Protein AF-A0A843J623-F1 (afdb_monomer_lite)

Structure (mmCIF, N/CA/C/O backbone):
data_AF-A0A843J623-F1
#
_entry.id   AF-A0A843J623-F1
#
loop_
_atom_site.group_PDB
_atom_site.id
_atom_site.type_symbol
_atom_site.label_atom_id
_atom_site.label_alt_id
_atom_site.label_comp_id
_atom_site.label_asym_id
_atom_site.label_entity_id
_atom_site.label_seq_id
_atom_site.pdbx_PDB_ins_code
_atom_site.Cartn_x
_atom_site.Cartn_y
_atom_site.Cartn_z
_atom_site.occupancy
_atom_site.B_iso_or_equiv
_atom_site.auth_seq_id
_atom_site.auth_comp_id
_atom_site.auth_asym_id
_atom_site.auth_atom_id
_atom_site.pdbx_PDB_model_num
ATOM 1 N N . SER A 1 1 ? 85.969 51.862 -83.512 1.00 44.81 1 SER A N 1
ATOM 2 C CA . SER A 1 1 ? 85.085 51.877 -82.338 1.00 44.81 1 SER A CA 1
ATOM 3 C C . SER A 1 1 ? 83.896 51.000 -82.587 1.00 44.81 1 SER A C 1
ATOM 5 O O . SER A 1 1 ? 83.321 51.049 -83.664 1.00 44.81 1 SER A O 1
ATOM 7 N N . VAL A 1 2 ? 83.621 50.193 -81.576 1.00 53.34 2 VAL A N 1
ATOM 8 C CA . VAL A 1 2 ? 82.509 49.264 -81.407 1.00 53.34 2 VAL A CA 1
ATOM 9 C C . VAL A 1 2 ? 81.174 50.014 -81.468 1.00 53.34 2 VAL A C 1
ATOM 11 O O . VAL A 1 2 ? 81.066 51.099 -80.900 1.00 53.34 2 VAL A O 1
ATOM 14 N N . CYS A 1 3 ? 80.159 49.423 -82.089 1.00 44.47 3 CYS A N 1
ATOM 15 C CA . CYS A 1 3 ? 78.789 49.561 -81.608 1.00 44.47 3 CYS A CA 1
ATOM 16 C C . CYS A 1 3 ? 78.271 48.131 -81.483 1.00 44.47 3 CYS A C 1
ATOM 18 O O . CYS A 1 3 ? 78.271 47.392 -82.465 1.00 44.47 3 CYS A O 1
ATOM 20 N N . GLY A 1 4 ? 78.067 47.714 -80.236 1.00 49.97 4 GLY A N 1
ATOM 21 C CA . GLY A 1 4 ? 77.727 46.350 -79.875 1.00 49.97 4 GLY A CA 1
ATOM 22 C C . GLY A 1 4 ? 76.237 46.135 -80.044 1.00 49.97 4 GLY A C 1
ATOM 23 O O . GLY A 1 4 ? 75.441 46.966 -79.606 1.00 49.97 4 GLY A O 1
ATOM 24 N N . ASP A 1 5 ? 75.885 45.016 -80.658 1.00 54.47 5 ASP A N 1
ATOM 25 C CA . ASP A 1 5 ? 74.517 44.534 -80.640 1.00 54.47 5 ASP A CA 1
ATOM 26 C C . ASP A 1 5 ? 74.160 44.180 -79.194 1.00 54.47 5 ASP A C 1
ATOM 28 O O . ASP A 1 5 ? 74.866 43.429 -78.514 1.00 54.47 5 ASP A O 1
ATOM 32 N N . THR A 1 6 ? 73.092 44.800 -78.700 1.00 56.34 6 THR A N 1
ATOM 33 C CA . THR A 1 6 ? 72.524 44.478 -77.393 1.00 56.34 6 THR A CA 1
ATOM 34 C C . THR A 1 6 ? 71.667 43.237 -77.604 1.00 56.34 6 THR A C 1
ATOM 36 O O . THR A 1 6 ? 70.744 43.259 -78.413 1.00 56.34 6 THR A O 1
ATOM 39 N N . VAL A 1 7 ? 72.035 42.132 -76.957 1.00 56.97 7 VAL A N 1
ATOM 40 C CA . VAL A 1 7 ? 71.235 40.906 -76.954 1.00 56.97 7 VAL A CA 1
ATOM 41 C C . VAL A 1 7 ? 70.265 41.015 -75.789 1.00 56.97 7 VAL A C 1
ATOM 43 O O . VAL A 1 7 ? 70.684 40.937 -74.634 1.00 56.97 7 VAL A O 1
ATOM 46 N N . ASP A 1 8 ? 68.986 41.196 -76.098 1.00 60.50 8 ASP A N 1
ATOM 47 C CA . ASP A 1 8 ? 67.920 41.023 -75.121 1.00 60.50 8 ASP A CA 1
ATOM 48 C C . ASP A 1 8 ? 67.721 39.521 -74.887 1.00 60.50 8 ASP A C 1
ATOM 50 O O . ASP A 1 8 ? 67.457 38.750 -75.812 1.00 60.50 8 ASP A O 1
ATOM 54 N N . VAL A 1 9 ? 67.912 39.092 -73.640 1.00 53.81 9 VAL A N 1
ATOM 55 C CA . VAL A 1 9 ? 67.590 37.738 -73.187 1.00 53.81 9 VAL A CA 1
ATOM 56 C C . VAL A 1 9 ? 66.270 37.833 -72.440 1.00 53.81 9 VAL A C 1
ATOM 58 O O . VAL A 1 9 ? 66.237 38.232 -71.277 1.00 53.81 9 VAL A O 1
ATOM 61 N N . GLU A 1 10 ? 65.177 37.485 -73.110 1.00 61.09 10 GLU A N 1
ATOM 62 C CA . GLU A 1 10 ? 63.893 37.291 -72.443 1.00 61.09 10 GLU A CA 1
ATOM 63 C C . GLU A 1 10 ? 63.890 35.906 -71.789 1.00 61.09 10 GLU A C 1
ATOM 65 O O . GLU A 1 10 ? 64.046 34.879 -72.453 1.00 61.09 10 GLU A O 1
ATOM 70 N N . ALA A 1 11 ? 63.755 35.871 -70.464 1.00 51.31 11 ALA A N 1
ATOM 71 C CA . ALA A 1 11 ? 63.485 34.630 -69.756 1.00 51.31 11 ALA A CA 1
ATOM 72 C C . ALA A 1 11 ? 62.032 34.220 -70.034 1.00 51.31 11 ALA A C 1
ATOM 74 O O . ALA A 1 11 ? 61.102 34.941 -69.676 1.00 51.31 11 ALA A O 1
ATOM 75 N N . VAL A 1 12 ? 61.847 33.068 -70.676 1.00 56.56 12 VAL A N 1
ATOM 76 C CA . VAL A 1 12 ? 60.535 32.438 -70.845 1.00 56.56 12 VAL A CA 1
ATOM 77 C C . VAL A 1 12 ? 60.277 31.589 -69.605 1.00 56.56 12 VAL A C 1
ATOM 79 O O . VAL A 1 12 ? 60.987 30.614 -69.367 1.00 56.56 12 VAL A O 1
ATOM 82 N N . TYR A 1 13 ? 59.290 31.982 -68.805 1.00 57.97 13 TYR A N 1
ATOM 83 C CA . TYR A 1 13 ? 58.812 31.189 -67.676 1.00 57.97 13 TYR A CA 1
ATOM 84 C C . TYR A 1 13 ? 57.608 30.375 -68.147 1.00 57.97 13 TYR A C 1
ATOM 86 O O . TYR A 1 13 ? 56.621 30.942 -68.614 1.00 57.97 13 TYR A O 1
ATOM 94 N N . GLU A 1 14 ? 57.701 29.050 -68.065 1.00 60.84 14 GLU A N 1
ATOM 95 C CA . GLU A 1 14 ? 56.529 28.186 -68.202 1.00 60.84 14 GLU A CA 1
ATOM 96 C C . GLU A 1 14 ? 55.775 28.188 -66.863 1.00 60.84 14 GLU A C 1
ATOM 98 O O . GLU A 1 14 ? 56.428 28.050 -65.822 1.00 60.84 14 GLU A O 1
ATOM 103 N N . PRO A 1 15 ? 54.439 28.360 -66.853 1.00 61.47 15 PRO A N 1
ATOM 104 C CA . PRO A 1 15 ? 53.670 28.261 -65.621 1.00 61.47 15 PRO A CA 1
ATOM 105 C C . PRO A 1 15 ? 53.870 26.870 -65.015 1.00 61.47 15 PRO A C 1
ATOM 107 O O . PRO A 1 15 ? 53.702 25.844 -65.684 1.00 61.47 15 PRO A O 1
ATOM 110 N N . ALA A 1 16 ? 54.285 26.837 -63.749 1.00 75.94 16 ALA A N 1
ATOM 111 C CA . ALA A 1 16 ? 54.291 25.601 -62.985 1.00 75.94 16 ALA A CA 1
ATOM 112 C C . ALA A 1 16 ? 52.833 25.177 -62.780 1.00 75.94 16 ALA A C 1
ATOM 114 O O . ALA A 1 16 ? 51.980 26.020 -62.567 1.00 75.94 16 ALA A O 1
ATOM 115 N N . TYR A 1 17 ? 52.532 23.885 -62.847 1.00 85.75 17 TYR A N 1
ATOM 116 C CA . TYR A 1 17 ? 51.200 23.373 -62.522 1.00 85.75 17 TYR A CA 1
ATOM 117 C C . TYR A 1 17 ? 51.320 22.302 -61.446 1.00 85.75 17 TYR A C 1
ATOM 119 O O . TYR A 1 17 ? 52.340 21.607 -61.389 1.00 85.75 17 TYR A O 1
ATOM 127 N N . TYR A 1 18 ? 50.275 22.158 -60.633 1.00 88.75 18 TYR A N 1
ATOM 128 C CA . TYR A 1 18 ? 50.105 21.014 -59.745 1.00 88.75 18 TYR A CA 1
ATOM 129 C C . TYR A 1 18 ? 49.046 20.057 -60.292 1.00 88.75 18 TYR A C 1
ATOM 131 O O . TYR A 1 18 ? 47.922 20.474 -60.582 1.00 88.75 18 TYR A O 1
ATOM 139 N N . ASP A 1 19 ? 49.391 18.776 -60.392 1.00 92.38 19 ASP A N 1
ATOM 140 C CA . ASP A 1 19 ? 48.466 17.693 -60.717 1.00 92.38 19 ASP A CA 1
ATOM 141 C C . ASP A 1 19 ? 47.933 17.065 -59.412 1.00 92.38 19 ASP A C 1
ATOM 143 O O . ASP A 1 19 ? 48.662 16.436 -58.640 1.00 92.38 19 ASP A O 1
ATOM 147 N N . LEU A 1 20 ? 46.640 17.255 -59.146 1.00 94.44 20 LEU A N 1
ATOM 148 C CA . LEU A 1 20 ? 45.932 16.747 -57.971 1.00 94.44 20 LEU A CA 1
ATOM 149 C C . LEU A 1 20 ? 45.031 15.579 -58.377 1.00 94.44 20 LEU A C 1
ATOM 151 O O . LEU A 1 20 ? 44.177 15.730 -59.252 1.00 94.44 20 LEU A O 1
ATOM 155 N N . VAL A 1 21 ? 45.165 14.427 -57.719 1.00 95.94 21 VAL A N 1
ATOM 156 C CA . VAL A 1 21 ? 44.294 13.264 -57.963 1.00 95.94 21 VAL A CA 1
ATOM 157 C C . VAL A 1 21 ? 43.565 12.887 -56.680 1.00 95.94 21 VAL A C 1
ATOM 159 O O . VAL A 1 21 ? 44.199 12.540 -55.687 1.00 95.94 21 VAL A O 1
ATOM 162 N N . PHE A 1 22 ? 42.236 12.948 -56.717 1.00 96.81 22 PHE A N 1
ATOM 163 C CA . PHE A 1 22 ? 41.344 12.721 -55.583 1.00 96.81 22 PHE A CA 1
ATOM 164 C C . PHE A 1 22 ? 40.893 11.265 -55.531 1.00 96.81 22 PHE A C 1
ATOM 166 O O . PHE A 1 22 ? 40.484 10.706 -56.553 1.00 96.81 22 PHE A O 1
ATOM 173 N N . PHE A 1 23 ? 40.914 10.671 -54.344 1.00 96.81 23 PHE A N 1
ATOM 174 C CA . PHE A 1 23 ? 40.534 9.291 -54.081 1.00 96.81 23 PHE A CA 1
ATOM 175 C C . PHE A 1 23 ? 39.525 9.204 -52.938 1.00 96.81 23 PHE A C 1
ATOM 177 O O . PHE A 1 23 ? 39.635 9.903 -51.933 1.00 96.81 23 PHE A O 1
ATOM 184 N N . VAL A 1 24 ? 38.550 8.314 -53.096 1.00 96.25 24 VAL A N 1
ATOM 185 C CA . VAL A 1 24 ? 37.533 7.979 -52.094 1.00 96.25 24 VAL A CA 1
ATOM 186 C C . VAL A 1 24 ? 37.537 6.468 -51.953 1.00 96.25 24 VAL A C 1
ATOM 188 O O . VAL A 1 24 ? 37.364 5.772 -52.953 1.00 96.25 24 VAL A O 1
ATOM 191 N N . ASP A 1 25 ? 37.784 5.969 -50.739 1.00 94.12 25 ASP A N 1
ATOM 192 C CA . ASP A 1 25 ? 37.929 4.533 -50.462 1.00 94.12 25 ASP A CA 1
ATOM 193 C C . ASP A 1 25 ? 38.881 3.845 -51.482 1.00 94.12 25 ASP A C 1
ATOM 195 O O . ASP A 1 25 ? 38.560 2.822 -52.084 1.00 94.12 25 ASP A O 1
ATOM 199 N N . ASP A 1 26 ? 40.045 4.471 -51.727 1.00 94.25 26 ASP A N 1
ATOM 200 C CA . ASP A 1 26 ? 41.090 4.068 -52.692 1.00 94.25 26 ASP A CA 1
ATOM 201 C C . ASP A 1 26 ? 40.698 4.037 -54.182 1.00 94.25 26 ASP A C 1
ATOM 203 O O . ASP A 1 26 ? 41.503 3.666 -55.044 1.00 94.25 26 ASP A O 1
ATOM 207 N N . VAL A 1 27 ? 39.503 4.510 -54.535 1.00 95.44 27 VAL A N 1
ATOM 208 C CA . VAL A 1 27 ? 39.043 4.637 -55.922 1.00 95.44 27 VAL A CA 1
ATOM 209 C C . VAL A 1 27 ? 39.216 6.074 -56.402 1.00 95.44 27 VAL A C 1
ATOM 211 O O . VAL A 1 27 ? 38.832 7.017 -55.713 1.00 95.44 27 VAL A O 1
ATOM 214 N N . LYS A 1 28 ? 39.783 6.257 -57.605 1.00 95.50 28 LYS A N 1
ATOM 215 C CA . LYS A 1 28 ? 39.922 7.585 -58.222 1.00 95.50 28 LYS A CA 1
ATOM 216 C C . LYS A 1 28 ? 38.539 8.225 -58.370 1.00 95.50 28 LYS A C 1
ATOM 218 O O . LYS A 1 28 ? 37.703 7.722 -59.115 1.00 95.50 28 LYS A O 1
ATOM 223 N N . TYR A 1 29 ? 38.344 9.346 -57.687 1.00 95.44 29 TYR A N 1
ATOM 224 C CA . TYR A 1 29 ? 37.118 10.135 -57.689 1.00 95.44 29 TYR A CA 1
ATOM 225 C C . TYR A 1 29 ? 37.179 11.257 -58.728 1.00 95.44 29 TYR A C 1
ATOM 227 O O . TYR A 1 29 ? 36.276 11.403 -59.549 1.00 95.44 29 TYR A O 1
ATOM 235 N N . ALA A 1 30 ? 38.271 12.022 -58.726 1.00 94.56 30 ALA A N 1
ATOM 236 C CA . ALA A 1 30 ? 38.464 13.159 -59.619 1.00 94.56 30 ALA A CA 1
ATOM 237 C C . ALA A 1 30 ? 39.955 13.427 -59.859 1.00 94.56 30 ALA A C 1
ATOM 239 O O . ALA A 1 30 ? 40.822 12.900 -59.164 1.00 94.56 30 ALA A O 1
ATOM 240 N N . GLU A 1 31 ? 40.262 14.269 -60.839 1.00 94.69 31 GLU A N 1
ATOM 241 C CA . GLU A 1 31 ? 41.592 14.850 -61.017 1.00 94.69 31 GLU A CA 1
ATOM 242 C C . GLU A 1 31 ? 41.465 16.320 -61.403 1.00 94.69 31 GLU A C 1
ATOM 244 O O . GLU A 1 31 ? 40.486 16.719 -62.039 1.00 94.69 31 GLU A O 1
ATOM 249 N N . LYS A 1 32 ? 42.439 17.131 -61.000 1.00 93.25 32 LYS A N 1
ATOM 250 C CA . LYS A 1 32 ? 42.476 18.561 -61.291 1.00 93.25 32 LYS A CA 1
ATOM 251 C C . LYS A 1 32 ? 43.915 18.998 -61.516 1.00 93.25 32 LYS A C 1
ATOM 253 O O . LYS A 1 32 ? 44.795 18.634 -60.746 1.00 93.25 32 LYS A O 1
ATOM 258 N N . ARG A 1 33 ? 44.130 19.812 -62.546 1.00 91.38 33 ARG A N 1
ATOM 259 C CA . ARG A 1 33 ? 45.396 20.504 -62.788 1.00 91.38 33 ARG A CA 1
ATOM 260 C C . ARG A 1 33 ? 45.212 21.975 -62.448 1.00 91.38 33 ARG A C 1
ATOM 262 O O . ARG A 1 33 ? 44.275 22.585 -62.961 1.00 91.38 33 ARG A O 1
ATOM 269 N N . VAL A 1 34 ? 46.048 22.511 -61.565 1.00 90.12 34 VAL A N 1
ATOM 270 C CA . VAL A 1 34 ? 45.891 23.867 -61.013 1.00 90.12 34 VAL A CA 1
ATOM 271 C C . VAL A 1 34 ? 47.146 24.703 -61.221 1.00 90.12 34 VAL A C 1
ATOM 273 O O . VAL A 1 34 ? 48.258 24.174 -61.166 1.00 90.12 34 VAL A O 1
ATOM 276 N N . ASP A 1 35 ? 46.949 25.991 -61.494 1.00 88.88 35 ASP A N 1
ATOM 277 C CA . ASP A 1 35 ? 48.009 26.997 -61.523 1.00 88.88 35 ASP A CA 1
ATOM 278 C C . ASP A 1 35 ? 48.265 27.467 -60.075 1.00 88.88 35 ASP A C 1
ATOM 280 O O . ASP A 1 35 ? 47.30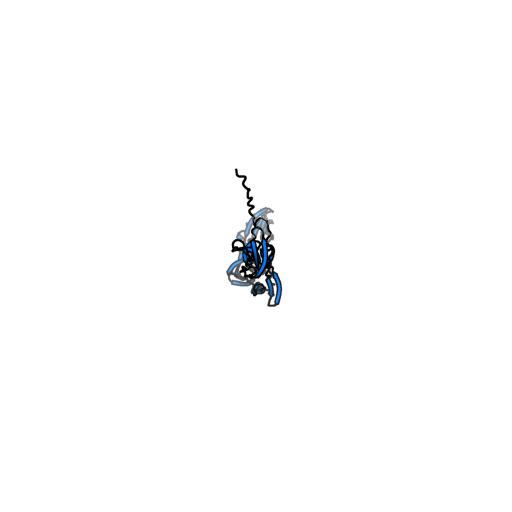4 27.814 -59.388 1.00 88.88 35 ASP A O 1
ATOM 284 N N . PRO A 1 36 ? 49.507 27.425 -59.563 1.00 81.81 36 PRO A N 1
ATOM 285 C CA . PRO A 1 36 ? 49.840 27.855 -58.208 1.00 81.81 36 PRO A CA 1
ATOM 286 C C . PRO A 1 36 ? 49.583 29.341 -57.950 1.00 81.81 36 PRO A C 1
ATOM 288 O O . PRO A 1 36 ? 49.480 29.724 -56.785 1.00 81.81 36 PRO A O 1
ATOM 291 N N . ASP A 1 37 ? 49.519 30.161 -59.000 1.00 84.69 37 ASP A N 1
ATOM 292 C CA . ASP A 1 37 ? 49.316 31.604 -58.899 1.00 84.69 37 ASP A CA 1
ATOM 293 C C . ASP A 1 37 ? 47.824 31.994 -58.969 1.00 84.69 37 ASP A C 1
ATOM 295 O O . ASP A 1 37 ? 47.488 33.174 -58.832 1.00 84.69 37 ASP A O 1
ATOM 299 N N . GLU A 1 38 ? 46.919 31.021 -59.140 1.00 86.62 38 GLU A N 1
ATOM 300 C CA . GLU A 1 38 ? 45.466 31.219 -59.148 1.00 86.62 38 GLU A CA 1
ATOM 301 C C . GLU A 1 38 ? 44.776 30.498 -57.978 1.00 86.62 38 GLU A C 1
ATOM 303 O O . GLU A 1 38 ? 45.108 29.368 -57.614 1.00 86.62 38 GLU A O 1
ATOM 308 N N . ASP A 1 39 ? 43.748 31.136 -57.413 1.00 86.31 39 ASP A N 1
ATOM 309 C CA . ASP A 1 39 ? 42.867 30.480 -56.447 1.00 86.31 39 ASP A CA 1
ATOM 310 C C . ASP A 1 39 ? 42.046 29.381 -57.136 1.00 86.31 39 ASP A C 1
ATOM 312 O O . ASP A 1 39 ? 41.522 29.553 -58.241 1.00 86.31 39 ASP A O 1
ATOM 316 N N . PHE A 1 40 ? 41.873 28.247 -56.457 1.00 87.38 40 PHE A N 1
ATOM 317 C CA . PHE A 1 40 ? 41.046 27.155 -56.952 1.00 87.38 40 PHE A CA 1
ATOM 318 C C . PHE A 1 40 ? 40.239 26.503 -55.831 1.00 87.38 40 PHE A C 1
ATOM 320 O O . PHE A 1 40 ? 40.736 26.271 -54.733 1.00 87.38 40 PHE A O 1
ATOM 327 N N . ASP A 1 41 ? 39.008 26.107 -56.151 1.00 90.12 41 ASP A N 1
ATOM 328 C CA . ASP A 1 41 ? 38.177 25.341 -55.222 1.00 90.12 41 ASP A CA 1
ATOM 329 C C . ASP A 1 41 ? 38.477 23.840 -55.301 1.00 90.12 41 ASP A C 1
ATOM 331 O O . ASP A 1 41 ? 38.718 23.285 -56.384 1.00 90.12 41 ASP A O 1
ATOM 335 N N . LEU A 1 42 ? 38.429 23.159 -54.158 1.00 89.12 42 LEU A N 1
ATOM 336 C CA . LEU A 1 42 ? 38.390 21.699 -54.114 1.00 89.12 42 LEU A CA 1
ATOM 337 C C . LEU A 1 42 ? 36.965 21.211 -54.425 1.00 89.12 42 LEU A C 1
ATOM 339 O O . LEU A 1 42 ? 36.001 21.908 -54.109 1.00 89.12 42 LEU A O 1
ATOM 343 N N . PRO A 1 43 ? 36.800 20.020 -55.031 1.00 90.88 43 PRO A N 1
ATOM 344 C CA . PRO A 1 43 ? 35.484 19.398 -55.103 1.00 90.88 43 PRO A CA 1
ATOM 345 C C . PRO A 1 43 ? 34.943 19.140 -53.690 1.00 90.88 43 PRO A C 1
ATOM 347 O O . PRO A 1 43 ? 35.715 18.919 -52.756 1.00 90.88 43 PRO A O 1
ATOM 350 N N . GLU A 1 44 ? 33.622 19.107 -53.537 1.00 93.94 44 GLU A N 1
ATOM 351 C CA . GLU A 1 44 ? 33.005 18.666 -52.284 1.00 93.94 44 GLU A CA 1
ATOM 352 C C . GLU A 1 44 ? 33.417 17.221 -51.968 1.00 93.94 44 GLU A C 1
ATOM 354 O O . GLU A 1 44 ? 33.516 16.376 -52.868 1.00 93.94 44 GLU A O 1
ATOM 359 N N . VAL A 1 45 ? 33.675 16.940 -50.688 1.00 96.19 45 VAL A N 1
ATOM 360 C CA . VAL A 1 45 ? 33.919 15.569 -50.230 1.00 96.19 45 VAL A CA 1
ATOM 361 C C . VAL A 1 45 ? 32.616 14.787 -50.406 1.00 96.19 45 VAL A C 1
ATOM 363 O O . VAL A 1 45 ? 31.582 15.236 -49.904 1.00 96.19 45 VAL A O 1
ATOM 366 N N . PRO A 1 46 ? 32.615 13.634 -51.096 1.00 95.69 46 PRO A N 1
ATOM 367 C CA . PRO A 1 46 ? 31.395 12.855 -51.268 1.00 95.69 46 PRO A CA 1
ATOM 368 C C . PRO A 1 46 ? 30.765 12.488 -49.928 1.00 95.69 46 PRO A C 1
ATOM 370 O O . PRO A 1 46 ? 31.453 12.008 -49.025 1.00 95.69 46 PRO A O 1
ATOM 373 N N . ALA A 1 47 ? 29.457 12.703 -49.807 1.00 94.19 47 ALA A N 1
ATOM 374 C CA . ALA A 1 47 ? 28.724 12.377 -48.593 1.00 94.19 47 ALA A CA 1
ATOM 375 C C . ALA A 1 47 ? 28.778 10.868 -48.310 1.00 94.19 47 ALA A C 1
ATOM 377 O O . ALA A 1 47 ? 28.597 10.043 -49.208 1.00 94.19 47 ALA A O 1
ATOM 378 N N . LYS A 1 48 ? 28.991 10.524 -47.041 1.00 91.25 48 LYS A N 1
ATOM 379 C CA . LYS A 1 48 ? 28.936 9.159 -46.521 1.00 91.25 48 LYS A CA 1
ATOM 380 C C . LYS A 1 48 ? 28.025 9.196 -45.301 1.00 91.25 48 LYS A C 1
ATOM 382 O O . LYS A 1 48 ? 28.290 9.956 -44.375 1.00 91.25 48 LYS A O 1
ATOM 387 N N . GLU A 1 49 ? 26.918 8.457 -45.361 1.00 89.06 49 GLU A N 1
ATOM 388 C CA . GLU A 1 49 ? 25.929 8.388 -44.276 1.00 89.06 49 GLU A CA 1
ATOM 389 C C . GLU A 1 49 ? 26.640 8.106 -42.957 1.00 89.06 49 GLU A C 1
ATOM 391 O O . GLU A 1 49 ? 27.491 7.223 -42.935 1.00 89.06 49 GLU A O 1
ATOM 396 N N . ASP A 1 50 ? 26.323 8.862 -41.900 1.00 89.06 50 ASP A N 1
ATOM 397 C CA . ASP A 1 50 ? 26.913 8.708 -40.565 1.00 89.06 50 ASP A CA 1
ATOM 398 C C . ASP A 1 50 ? 28.418 9.034 -40.427 1.00 89.06 50 ASP A C 1
ATOM 400 O O . ASP A 1 50 ? 29.026 8.760 -39.387 1.00 89.06 50 ASP A O 1
ATOM 404 N N . TYR A 1 51 ? 29.033 9.676 -41.426 1.00 91.88 51 TYR A N 1
ATOM 405 C CA . TYR A 1 51 ? 30.418 10.147 -41.354 1.00 91.88 51 TYR A CA 1
ATOM 406 C C . TYR A 1 51 ? 30.558 11.609 -41.787 1.00 91.88 51 TYR A C 1
ATOM 408 O O . TYR A 1 51 ? 29.912 12.075 -42.723 1.00 91.88 51 TYR A O 1
ATOM 416 N N . VAL A 1 52 ? 31.497 12.312 -41.157 1.00 92.25 52 VAL A N 1
ATOM 417 C CA . VAL A 1 52 ? 32.003 13.608 -41.623 1.00 92.25 52 VAL A CA 1
ATOM 418 C C . VAL A 1 52 ? 33.268 13.360 -42.440 1.00 92.25 52 VAL A C 1
ATOM 420 O O . VAL A 1 52 ? 34.194 12.700 -41.963 1.00 92.25 52 VAL A O 1
ATOM 423 N N . GLY A 1 53 ? 33.285 13.838 -43.685 1.00 94.94 53 GLY A N 1
ATOM 424 C CA . GLY A 1 53 ? 34.397 13.655 -44.617 1.00 94.94 53 GLY A CA 1
ATOM 425 C C . GLY A 1 53 ? 35.260 14.908 -44.767 1.00 94.94 53 GLY A C 1
ATOM 426 O O . GLY A 1 53 ? 34.729 16.006 -44.906 1.00 94.94 53 GLY A O 1
ATOM 427 N N . GLU A 1 54 ? 36.579 14.733 -44.815 1.00 96.50 54 GLU A N 1
ATOM 428 C CA . GLU A 1 54 ? 37.553 15.793 -45.101 1.00 96.50 54 GLU A CA 1
ATOM 429 C C . GLU A 1 54 ? 38.591 15.328 -46.131 1.00 96.50 54 GLU A C 1
ATOM 431 O O . GLU A 1 54 ? 38.949 14.150 -46.192 1.00 96.50 54 GLU A O 1
ATOM 436 N N . TRP A 1 55 ? 39.100 16.258 -46.942 1.00 96.56 55 TRP A N 1
ATOM 437 C CA . TRP A 1 55 ? 40.225 15.981 -47.833 1.00 96.56 55 TRP A CA 1
ATOM 438 C C . TRP A 1 55 ? 41.546 16.064 -47.071 1.00 96.56 55 TRP A C 1
ATOM 440 O O . TRP A 1 55 ? 41.842 17.057 -46.410 1.00 96.56 55 TRP A O 1
ATOM 450 N N . THR A 1 56 ? 42.390 15.056 -47.243 1.00 94.88 56 THR A N 1
ATOM 451 C CA . THR A 1 56 ? 43.788 15.066 -46.801 1.00 94.88 56 THR A CA 1
ATOM 452 C C . THR A 1 56 ? 44.694 14.922 -48.013 1.00 94.88 56 THR A C 1
ATOM 454 O O . THR A 1 56 ? 44.266 14.387 -49.031 1.00 94.88 56 THR A O 1
ATOM 457 N N . TYR A 1 57 ? 45.931 15.414 -47.950 1.00 92.56 57 TYR A N 1
ATOM 458 C CA . TYR A 1 57 ? 46.841 15.354 -49.092 1.00 92.56 57 TYR A CA 1
ATOM 459 C C . TYR A 1 57 ? 48.183 14.732 -48.734 1.00 92.56 57 TYR A C 1
ATOM 461 O O . TYR A 1 57 ? 48.714 14.913 -47.639 1.00 92.56 57 TYR A O 1
ATOM 469 N N . THR A 1 58 ? 48.755 14.038 -49.711 1.00 93.19 58 THR A N 1
ATOM 470 C CA . THR A 1 58 ? 50.116 13.514 -49.688 1.00 93.19 58 THR A CA 1
ATOM 471 C C . THR A 1 58 ? 50.839 13.995 -50.938 1.00 93.19 58 THR A C 1
ATOM 473 O O . THR A 1 58 ? 50.429 13.693 -52.060 1.00 93.19 58 THR A O 1
ATOM 476 N N . VAL A 1 59 ? 51.923 14.747 -50.752 1.00 91.50 59 VAL A N 1
ATOM 477 C CA . VAL A 1 59 ? 52.778 15.199 -51.857 1.00 91.50 59 VAL A CA 1
ATOM 478 C C . VAL A 1 59 ? 53.514 13.989 -52.433 1.00 91.50 59 VAL A C 1
ATOM 480 O O . VAL A 1 59 ? 54.207 13.279 -51.706 1.00 91.50 59 VAL A O 1
ATOM 483 N N . ILE A 1 60 ? 53.342 13.746 -53.731 1.00 89.25 60 ILE A N 1
ATOM 484 C CA . ILE A 1 60 ? 54.006 12.657 -54.457 1.00 89.25 60 ILE A CA 1
ATOM 485 C C . ILE A 1 60 ? 55.372 13.141 -54.948 1.00 89.25 60 ILE A C 1
ATOM 487 O O . ILE A 1 60 ? 56.387 12.479 -54.740 1.00 89.25 60 ILE A O 1
ATOM 491 N N . ASP A 1 61 ? 55.393 14.317 -55.571 1.00 84.81 61 ASP A N 1
ATOM 492 C CA . ASP A 1 61 ? 56.590 14.998 -56.053 1.00 84.81 61 ASP A CA 1
ATOM 493 C C . ASP A 1 61 ? 56.380 16.522 -56.056 1.00 84.81 61 ASP A C 1
ATOM 495 O O . ASP A 1 61 ? 55.359 17.020 -55.587 1.00 84.81 61 ASP A O 1
ATOM 499 N N . GLY A 1 62 ? 57.363 17.276 -56.558 1.00 79.06 62 GLY A N 1
ATOM 500 C CA . GLY A 1 62 ? 57.340 18.742 -56.549 1.00 79.06 62 GLY A CA 1
ATOM 501 C C . GLY A 1 62 ? 56.172 19.387 -57.305 1.00 79.06 62 GLY A C 1
ATOM 502 O O . GLY A 1 62 ? 55.969 20.585 -57.137 1.00 79.06 62 GLY A O 1
ATOM 503 N N . ASN A 1 63 ? 55.411 18.627 -58.100 1.00 86.75 63 ASN A N 1
ATOM 504 C CA . ASN A 1 63 ? 54.306 19.119 -58.921 1.00 86.75 63 ASN A CA 1
ATOM 505 C C . ASN A 1 63 ? 53.050 18.231 -58.840 1.00 86.75 63 ASN A C 1
ATOM 507 O O . ASN A 1 63 ? 52.108 18.460 -59.592 1.00 86.75 63 ASN A O 1
ATOM 511 N N . SER A 1 64 ? 52.992 17.249 -57.935 1.00 89.12 64 SER A N 1
ATOM 512 C CA . SER A 1 64 ? 51.879 16.291 -57.881 1.00 89.12 64 SER A CA 1
ATOM 513 C C . SER A 1 64 ? 51.499 15.919 -56.452 1.00 89.12 64 SER A C 1
ATOM 515 O O . SER A 1 64 ? 52.364 15.649 -55.614 1.00 89.12 64 SER A O 1
ATOM 517 N N . ALA A 1 65 ? 50.198 15.818 -56.180 1.00 93.00 65 ALA A N 1
ATOM 518 C CA . ALA A 1 65 ? 49.680 15.355 -54.896 1.00 93.00 65 ALA A CA 1
ATOM 519 C C . ALA A 1 65 ? 48.526 14.359 -55.063 1.00 93.00 65 ALA A C 1
ATOM 521 O O . ALA A 1 65 ? 47.650 14.500 -55.920 1.00 93.00 65 ALA A O 1
ATOM 522 N N . ARG A 1 66 ? 48.510 13.357 -54.186 1.00 95.38 66 ARG A N 1
ATOM 523 C CA . ARG A 1 66 ? 47.352 12.493 -53.962 1.00 95.38 66 ARG A CA 1
ATOM 524 C C . ARG A 1 66 ? 46.479 13.128 -52.887 1.00 95.38 66 ARG A C 1
ATOM 526 O O . ARG A 1 66 ? 47.004 13.496 -51.839 1.00 95.38 66 ARG A O 1
ATOM 533 N N . ILE A 1 67 ? 45.178 13.233 -53.136 1.00 96.31 67 ILE A N 1
ATOM 534 C CA . ILE A 1 67 ? 44.190 13.748 -52.187 1.00 96.31 67 ILE A CA 1
ATOM 535 C C . ILE A 1 67 ? 43.257 12.600 -51.788 1.00 96.31 67 ILE A C 1
ATOM 537 O O . ILE A 1 67 ? 42.618 12.013 -52.654 1.00 96.31 67 ILE A O 1
ATOM 541 N N . ASP A 1 68 ? 43.171 12.268 -50.507 1.00 97.06 68 ASP A N 1
ATOM 542 C CA . ASP A 1 68 ? 42.350 11.172 -49.983 1.00 97.06 68 ASP A CA 1
ATOM 543 C C . ASP A 1 68 ? 41.205 11.721 -49.128 1.00 97.06 68 ASP A C 1
ATOM 545 O O . ASP A 1 68 ? 41.427 12.566 -48.254 1.00 97.06 68 ASP A O 1
ATOM 549 N N . ALA A 1 69 ? 39.983 11.235 -49.364 1.00 97.31 69 ALA A N 1
ATOM 550 C CA . ALA A 1 69 ? 38.853 11.484 -48.475 1.00 97.31 69 ALA A CA 1
ATOM 551 C C . ALA A 1 69 ? 39.014 10.649 -47.201 1.00 97.31 69 ALA A C 1
ATOM 553 O O . ALA A 1 69 ? 39.074 9.418 -47.254 1.00 97.31 69 ALA A O 1
ATOM 554 N N . VAL A 1 70 ? 39.053 11.318 -46.053 1.00 96.38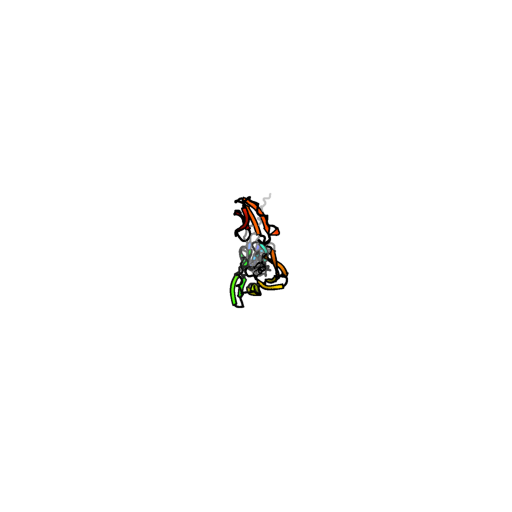 70 VAL A N 1
ATOM 555 C CA . VAL A 1 70 ? 39.087 10.692 -44.731 1.00 96.38 70 VAL A CA 1
ATOM 556 C C . VAL A 1 70 ? 37.738 10.903 -44.064 1.00 96.38 70 VAL A C 1
ATOM 558 O O . VAL A 1 70 ? 37.266 12.030 -43.950 1.00 96.38 70 VAL A O 1
ATOM 561 N N . TYR A 1 71 ? 37.124 9.806 -43.625 1.00 94.69 71 TYR A N 1
ATOM 562 C CA . TYR A 1 71 ? 35.805 9.806 -43.003 1.00 94.69 71 TYR A CA 1
ATOM 563 C C . TYR A 1 71 ? 35.907 9.510 -41.510 1.00 94.69 71 TYR A C 1
ATOM 565 O O . TYR A 1 71 ? 36.413 8.459 -41.112 1.00 94.69 71 TYR A O 1
ATOM 573 N N . THR A 1 72 ? 35.367 10.409 -40.692 1.00 92.06 72 THR A N 1
ATOM 574 C CA . THR A 1 72 ? 35.260 10.243 -39.238 1.00 92.06 72 THR A CA 1
ATOM 575 C C . THR A 1 72 ? 33.809 9.938 -38.869 1.00 92.06 72 THR A C 1
ATOM 577 O O . THR A 1 72 ? 32.931 10.684 -39.305 1.00 92.06 72 THR A O 1
ATOM 580 N N . PRO A 1 73 ? 33.522 8.866 -38.102 1.00 91.62 73 PRO A N 1
ATOM 581 C CA . PRO A 1 73 ? 32.162 8.567 -37.667 1.00 91.62 73 PRO A CA 1
ATOM 582 C C . PRO A 1 73 ? 31.552 9.740 -36.903 1.00 91.62 73 PRO A C 1
ATOM 584 O O . PRO A 1 73 ? 32.190 10.330 -36.027 1.00 91.62 73 PRO A O 1
ATOM 587 N N . VAL A 1 74 ? 30.294 10.036 -37.199 1.00 90.88 74 VAL A N 1
ATOM 588 C CA . VAL A 1 74 ? 29.478 10.941 -36.397 1.00 90.88 74 VAL A CA 1
ATOM 589 C C . VAL A 1 74 ? 29.340 10.375 -34.980 1.00 90.88 74 VAL A C 1
ATOM 591 O O . VAL A 1 74 ? 29.267 9.162 -34.774 1.00 90.88 74 VAL A O 1
ATOM 594 N N . THR A 1 75 ? 29.333 11.256 -33.983 1.00 90.31 75 THR A N 1
ATOM 595 C CA . THR A 1 75 ? 29.103 10.882 -32.583 1.00 90.31 75 THR A CA 1
ATOM 596 C C . THR A 1 75 ? 27.734 11.380 -32.150 1.00 90.31 75 THR A C 1
ATOM 598 O O . THR A 1 75 ? 27.462 12.573 -32.246 1.00 90.31 75 THR A O 1
ATOM 601 N N . TYR A 1 76 ? 26.907 10.469 -31.644 1.00 88.94 76 TYR A N 1
ATOM 602 C CA . TYR A 1 76 ? 25.607 10.758 -31.056 1.00 88.94 76 TYR A CA 1
ATOM 603 C C . TYR A 1 76 ? 25.719 10.880 -29.539 1.00 88.94 76 TYR A C 1
ATOM 605 O O . TYR A 1 76 ? 26.405 10.081 -28.900 1.00 88.94 76 TYR A O 1
ATOM 613 N N . LEU A 1 77 ? 25.023 11.853 -28.961 1.00 92.25 77 LEU A N 1
ATOM 614 C CA . LEU A 1 77 ? 24.968 12.108 -27.528 1.00 92.25 77 LEU A CA 1
ATOM 615 C C . LEU A 1 77 ? 23.575 11.775 -26.985 1.00 92.25 77 LEU A C 1
ATOM 617 O O . LEU A 1 77 ? 22.586 12.389 -27.375 1.00 92.25 77 LEU A O 1
ATOM 621 N N . LEU A 1 78 ? 23.501 10.831 -26.054 1.00 93.25 78 LEU A N 1
ATOM 622 C CA . LEU A 1 78 ? 22.283 10.443 -25.349 1.00 93.25 78 LEU A CA 1
ATOM 623 C C . LEU A 1 78 ? 22.336 10.973 -23.918 1.00 93.25 78 LEU A C 1
ATOM 625 O O . LEU A 1 78 ? 23.270 10.662 -23.174 1.00 93.25 78 LEU A O 1
ATOM 629 N N . ARG A 1 79 ? 21.324 11.740 -23.515 1.00 94.75 79 ARG A N 1
ATOM 630 C CA . ARG A 1 79 ? 21.180 12.260 -22.150 1.00 94.75 79 ARG A CA 1
ATOM 631 C C . ARG A 1 79 ? 19.976 11.628 -21.477 1.00 94.75 79 ARG A C 1
ATOM 633 O O . ARG A 1 79 ? 18.866 11.754 -21.976 1.00 94.75 79 ARG A O 1
ATOM 640 N N . PHE A 1 80 ? 20.203 10.964 -20.353 1.00 96.19 80 PHE A N 1
ATOM 641 C CA . PHE A 1 80 ? 19.175 10.242 -19.611 1.00 96.19 80 PHE A CA 1
ATOM 642 C C . PHE A 1 80 ? 18.670 11.096 -18.455 1.00 96.19 80 PHE A C 1
ATOM 644 O O . PHE A 1 80 ? 19.473 11.532 -17.626 1.00 96.19 80 PHE A O 1
ATOM 651 N N . PHE A 1 81 ? 17.357 11.297 -18.382 1.00 96.31 81 PHE A N 1
ATOM 652 C CA . PHE A 1 81 ? 16.697 12.121 -17.376 1.00 96.31 81 PHE A CA 1
ATOM 653 C C . PHE A 1 81 ? 15.663 11.317 -16.592 1.00 96.31 81 PHE A C 1
ATOM 655 O O . PHE A 1 81 ? 14.814 10.665 -17.186 1.00 96.31 81 PHE A O 1
ATOM 662 N N . ALA A 1 82 ? 15.685 11.395 -15.265 1.00 96.06 82 ALA A N 1
ATOM 663 C CA . ALA A 1 82 ? 14.644 10.829 -14.411 1.00 96.06 82 ALA A CA 1
ATOM 664 C C . ALA A 1 82 ? 14.104 11.912 -13.478 1.00 96.06 82 ALA A C 1
ATOM 666 O O . ALA A 1 82 ? 14.885 12.645 -12.878 1.00 96.06 82 ALA A O 1
ATOM 667 N N . ASP A 1 83 ? 12.774 12.045 -13.414 1.00 93.50 83 ASP A N 1
ATOM 668 C CA . ASP A 1 83 ? 12.082 13.097 -12.650 1.00 93.50 83 ASP A CA 1
ATOM 669 C C . ASP A 1 83 ? 12.653 14.518 -12.917 1.00 93.50 83 ASP A C 1
ATOM 671 O O . ASP A 1 83 ? 12.733 15.365 -12.030 1.00 93.50 83 ASP A O 1
ATOM 675 N N . GLY A 1 84 ? 13.061 14.783 -14.167 1.00 93.31 84 GLY A N 1
ATOM 676 C CA . GLY A 1 84 ? 13.620 16.066 -14.614 1.00 93.31 84 GLY A CA 1
ATOM 677 C C . GLY A 1 84 ? 15.118 16.272 -14.345 1.00 93.31 84 GLY A C 1
ATOM 678 O O . GLY A 1 84 ? 15.673 17.292 -14.757 1.00 93.31 84 GLY A O 1
ATOM 679 N N . GLU A 1 85 ? 15.801 15.323 -13.703 1.00 94.81 85 GLU A N 1
ATOM 680 C CA . GLU A 1 85 ? 17.237 15.399 -13.420 1.00 94.81 85 GLU A CA 1
ATOM 681 C C . GLU A 1 85 ? 18.051 14.522 -14.373 1.00 94.81 85 GLU A C 1
ATOM 683 O O . GLU A 1 85 ? 17.712 13.366 -14.616 1.00 94.81 85 GLU A O 1
ATOM 688 N N . MET A 1 86 ? 19.164 15.050 -14.895 1.00 95.19 86 MET A N 1
ATOM 689 C CA . MET A 1 86 ? 20.076 14.269 -15.734 1.00 95.19 86 MET A CA 1
ATOM 690 C C . MET A 1 86 ? 20.852 13.270 -14.870 1.00 95.19 86 MET A C 1
ATOM 692 O O . MET A 1 86 ? 21.697 13.666 -14.066 1.00 95.19 86 MET A O 1
ATOM 696 N N . ILE A 1 87 ? 20.616 11.977 -15.076 1.00 96.50 87 ILE A N 1
ATOM 697 C CA . ILE A 1 87 ? 21.271 10.908 -14.310 1.00 96.50 87 ILE A CA 1
ATOM 698 C C . ILE A 1 87 ? 22.492 10.327 -15.024 1.00 96.50 87 ILE A C 1
ATOM 700 O O . ILE A 1 87 ? 23.373 9.747 -14.388 1.00 96.50 87 ILE A O 1
ATOM 704 N N . ALA A 1 88 ? 22.545 10.447 -16.351 1.00 95.44 88 ALA A N 1
ATOM 705 C CA . ALA A 1 88 ? 23.632 9.912 -17.154 1.00 95.44 88 ALA A CA 1
ATOM 706 C C . ALA A 1 88 ? 23.725 10.599 -18.518 1.00 95.44 88 ALA A C 1
ATOM 708 O O . ALA A 1 88 ? 22.737 11.070 -19.074 1.00 95.44 88 ALA A O 1
ATOM 709 N N . GLU A 1 89 ? 24.926 10.569 -19.085 1.00 94.56 89 GLU A N 1
ATOM 710 C CA . GLU A 1 89 ? 25.197 10.935 -20.471 1.00 94.56 89 GLU A CA 1
ATOM 711 C C . GLU A 1 89 ? 26.014 9.805 -21.119 1.00 94.56 89 GLU A C 1
ATOM 713 O O . GLU A 1 89 ? 26.839 9.154 -20.458 1.00 94.56 89 GLU A O 1
ATOM 718 N N . ARG A 1 90 ? 25.745 9.511 -22.392 1.00 94.00 90 ARG A N 1
ATOM 719 C CA . ARG A 1 90 ? 26.455 8.511 -23.198 1.00 94.00 90 ARG A CA 1
ATOM 720 C C . ARG A 1 90 ? 26.753 9.085 -24.572 1.00 94.00 90 ARG A C 1
ATOM 722 O O . ARG A 1 90 ? 25.896 9.725 -25.166 1.00 94.00 90 ARG A O 1
ATOM 729 N N . ALA A 1 91 ? 27.946 8.809 -25.079 1.00 91.50 91 ALA A N 1
ATOM 730 C CA . ALA A 1 91 ? 28.314 9.098 -26.455 1.00 91.50 91 ALA A CA 1
ATOM 731 C C . ALA A 1 91 ? 28.470 7.780 -27.215 1.00 91.50 91 ALA A C 1
ATOM 733 O O . ALA A 1 91 ? 29.061 6.835 -26.686 1.00 91.50 91 ALA A O 1
ATOM 734 N N . ALA A 1 92 ? 27.945 7.711 -28.432 1.00 89.06 92 ALA A N 1
ATOM 735 C CA . ALA A 1 92 ? 27.976 6.507 -29.246 1.00 89.06 92 ALA A CA 1
ATOM 736 C C . ALA A 1 92 ? 28.144 6.840 -30.724 1.00 89.06 92 ALA A C 1
ATOM 738 O O . ALA A 1 92 ? 27.567 7.801 -31.228 1.00 89.06 92 ALA A O 1
ATOM 739 N N . SER A 1 93 ? 28.916 6.022 -31.428 1.00 87.88 93 SER A N 1
ATOM 740 C CA . SER A 1 93 ? 28.940 6.056 -32.886 1.00 87.88 93 SER A CA 1
ATOM 741 C C . SER A 1 93 ? 27.798 5.203 -33.446 1.00 87.88 93 SER A C 1
ATOM 743 O O . SER A 1 93 ? 27.388 4.229 -32.805 1.00 87.88 93 SER A O 1
ATOM 745 N N . PRO A 1 94 ? 27.293 5.525 -34.643 1.00 81.75 94 PRO A N 1
ATOM 746 C CA . PRO A 1 94 ? 26.232 4.756 -35.279 1.00 81.75 94 PRO A CA 1
ATOM 747 C C . PRO A 1 94 ? 26.611 3.275 -35.411 1.00 81.75 94 PRO A C 1
ATOM 749 O O . PRO A 1 94 ? 27.758 2.920 -35.691 1.00 81.75 94 PRO A O 1
ATOM 752 N N . GLY A 1 95 ? 25.642 2.402 -35.124 1.00 79.69 95 GLY A N 1
ATOM 753 C CA . GLY A 1 95 ? 25.821 0.947 -35.099 1.00 79.69 95 GLY A CA 1
ATOM 754 C C . GLY A 1 95 ? 26.577 0.387 -33.884 1.00 79.69 95 GLY A C 1
ATOM 755 O O . GLY A 1 95 ? 26.801 -0.820 -33.836 1.00 79.69 95 GLY A O 1
ATOM 756 N N . SER A 1 96 ? 26.970 1.220 -32.914 1.00 84.81 96 SER A N 1
ATOM 757 C CA . SER A 1 96 ? 27.614 0.762 -31.672 1.00 84.81 96 SER A CA 1
ATOM 758 C C . SER A 1 96 ? 26.584 0.417 -30.595 1.00 84.81 96 SER A C 1
ATOM 760 O O . SER A 1 96 ? 25.592 1.127 -30.435 1.00 84.81 96 SER A O 1
ATOM 762 N N . ASP A 1 97 ? 26.854 -0.629 -29.811 1.00 85.69 97 ASP A N 1
ATOM 763 C CA . ASP A 1 97 ? 26.078 -0.923 -28.604 1.00 85.69 97 ASP A CA 1
ATOM 764 C C . ASP A 1 97 ? 26.307 0.167 -27.546 1.00 85.69 97 ASP A C 1
ATOM 766 O O . ASP A 1 97 ? 27.443 0.578 -27.291 1.00 85.69 97 ASP A O 1
ATOM 770 N N . VAL A 1 98 ? 25.226 0.614 -26.903 1.00 87.44 98 VAL A N 1
ATOM 771 C CA . VAL A 1 98 ? 25.276 1.604 -25.821 1.00 87.44 98 VAL A CA 1
ATOM 772 C C . VAL A 1 98 ? 24.872 0.950 -24.510 1.00 87.44 98 VAL A C 1
ATOM 774 O O . VAL A 1 98 ? 23.806 0.348 -24.410 1.00 87.44 98 VAL A O 1
ATOM 777 N N . ASP A 1 99 ? 25.704 1.119 -23.483 1.00 89.31 99 ASP A N 1
ATOM 778 C CA . ASP A 1 99 ? 25.356 0.757 -22.110 1.00 89.31 99 ASP A CA 1
ATOM 779 C C . ASP A 1 99 ? 24.320 1.747 -21.554 1.00 89.31 99 ASP A C 1
ATOM 781 O O . ASP A 1 99 ? 24.659 2.821 -21.033 1.00 89.31 99 ASP A O 1
ATOM 785 N N . VAL A 1 100 ? 23.046 1.403 -21.749 1.00 91.12 100 VAL A N 1
ATOM 786 C CA . VAL A 1 100 ? 21.889 2.160 -21.265 1.00 91.12 100 VAL A CA 1
ATOM 787 C C . VAL A 1 100 ? 21.729 1.911 -19.762 1.00 91.12 100 VAL A C 1
ATOM 789 O O . VAL A 1 100 ? 21.632 0.754 -19.347 1.00 91.12 100 VAL A O 1
ATOM 792 N N . PRO A 1 101 ? 21.684 2.964 -18.922 1.00 93.75 101 PRO A N 1
ATOM 793 C CA . PRO A 1 101 ? 21.464 2.792 -17.492 1.00 93.75 101 PRO A CA 1
ATOM 794 C C . PRO A 1 101 ? 20.101 2.145 -17.215 1.00 93.75 101 PRO A C 1
ATOM 796 O O . PRO A 1 101 ? 19.140 2.324 -17.965 1.00 93.75 101 PRO A O 1
ATOM 799 N N . ALA A 1 102 ? 19.993 1.431 -16.095 1.00 95.19 102 ALA A N 1
ATOM 800 C CA . ALA A 1 102 ? 18.694 0.986 -15.608 1.00 95.19 102 ALA A CA 1
ATOM 801 C C . ALA A 1 102 ? 17.795 2.200 -15.316 1.00 95.19 102 ALA A C 1
ATOM 803 O O . ALA A 1 102 ? 18.276 3.216 -14.808 1.00 95.19 102 ALA A O 1
ATOM 804 N N . VAL A 1 103 ? 16.498 2.080 -15.614 1.00 96.44 103 VAL A N 1
ATOM 805 C CA . VAL A 1 103 ? 15.512 3.082 -15.191 1.00 96.44 103 VAL A CA 1
ATOM 806 C C . VAL A 1 103 ? 15.523 3.128 -13.658 1.00 96.44 103 VAL A C 1
ATOM 808 O O . VAL A 1 103 ? 15.430 2.062 -13.035 1.00 96.44 103 VAL A O 1
ATOM 811 N N . PRO A 1 104 ? 15.678 4.306 -13.029 1.00 96.00 104 PRO A N 1
ATOM 812 C CA . PRO A 1 104 ? 15.622 4.408 -11.578 1.00 96.00 104 PRO A CA 1
ATOM 813 C C . PRO A 1 104 ? 14.316 3.832 -11.027 1.00 96.00 104 PRO A C 1
ATOM 815 O O . PRO A 1 104 ? 13.248 3.989 -11.610 1.00 96.00 104 PRO A O 1
ATOM 818 N N . ALA A 1 105 ? 14.405 3.122 -9.905 1.00 94.06 105 ALA A N 1
ATOM 819 C CA . ALA A 1 105 ? 13.222 2.560 -9.273 1.00 94.06 105 ALA A CA 1
ATOM 820 C C . ALA A 1 105 ? 12.401 3.674 -8.614 1.00 94.06 105 ALA A C 1
ATOM 822 O O . ALA A 1 105 ? 12.947 4.495 -7.875 1.00 94.06 105 ALA A O 1
ATOM 823 N N . LYS A 1 106 ? 11.087 3.644 -8.836 1.00 90.19 106 LYS A N 1
ATOM 824 C CA . LYS A 1 106 ? 10.111 4.516 -8.185 1.00 90.19 106 LYS A CA 1
ATOM 825 C C . LYS A 1 106 ? 9.036 3.631 -7.561 1.00 90.19 106 LYS A C 1
ATOM 827 O O . LYS A 1 106 ? 8.442 2.800 -8.243 1.00 90.19 106 LYS A O 1
ATOM 832 N N . GLU A 1 107 ? 8.876 3.723 -6.245 1.00 86.50 107 GLU A N 1
ATOM 833 C CA . GLU A 1 107 ? 7.974 2.849 -5.487 1.00 86.50 107 GLU A CA 1
ATOM 834 C C . GLU A 1 107 ? 6.530 3.023 -5.960 1.00 86.50 107 GLU A C 1
ATOM 836 O O . GLU A 1 107 ? 6.068 4.147 -6.089 1.00 86.50 107 GLU A O 1
ATOM 841 N N . GLY A 1 108 ? 5.833 1.919 -6.245 1.00 86.31 108 GLY A N 1
ATOM 842 C CA . GLY A 1 108 ? 4.476 1.964 -6.796 1.00 86.31 108 GLY A CA 1
ATOM 843 C C . GLY A 1 108 ? 4.405 2.275 -8.293 1.00 86.31 108 GLY A C 1
ATOM 844 O O . GLY A 1 108 ? 3.309 2.412 -8.817 1.00 86.31 108 GLY A O 1
ATOM 845 N N . TYR A 1 109 ? 5.530 2.347 -9.010 1.00 90.75 109 TYR A N 1
ATOM 846 C CA . TYR A 1 109 ? 5.560 2.711 -10.427 1.00 90.75 109 TYR A CA 1
ATOM 847 C C . TYR A 1 109 ? 6.353 1.722 -11.278 1.00 90.75 109 TYR A C 1
ATOM 849 O O . TYR A 1 109 ? 7.379 1.178 -10.862 1.00 90.75 109 TYR A O 1
ATOM 857 N N . LYS A 1 110 ? 5.914 1.544 -12.526 1.00 90.88 110 LYS A N 1
ATOM 858 C CA . LYS A 1 110 ? 6.702 0.884 -13.568 1.00 90.88 110 LYS A CA 1
ATOM 859 C C . LYS A 1 110 ? 7.348 1.952 -14.447 1.00 90.88 110 LYS A C 1
ATOM 861 O O . LYS A 1 110 ? 6.648 2.735 -15.081 1.00 90.88 110 LYS A O 1
ATOM 866 N N . GLY A 1 111 ? 8.679 1.990 -14.445 1.00 94.31 111 GLY A N 1
ATOM 867 C CA . GLY A 1 111 ? 9.464 2.938 -15.231 1.00 94.31 111 GLY A CA 1
ATOM 868 C C . GLY A 1 111 ? 9.924 2.355 -16.568 1.00 94.31 111 GLY A C 1
ATOM 869 O O . GLY A 1 111 ? 10.396 1.217 -16.615 1.00 94.31 111 GLY A O 1
ATOM 870 N N . GLU A 1 112 ? 9.844 3.145 -17.635 1.00 96.06 112 GLU A N 1
ATOM 871 C CA . GLU A 1 112 ? 10.408 2.838 -18.954 1.00 96.06 112 GLU A CA 1
ATOM 872 C C . GLU A 1 112 ? 11.134 4.065 -19.526 1.00 96.06 112 GLU A C 1
ATOM 874 O O . GLU A 1 112 ? 10.791 5.207 -19.221 1.00 96.06 112 GLU A O 1
ATOM 879 N N . TRP A 1 113 ? 12.160 3.836 -20.347 1.00 95.75 113 TRP A N 1
ATOM 880 C CA . TRP A 1 113 ? 12.844 4.912 -21.064 1.00 95.75 113 TRP A CA 1
ATOM 881 C C . TRP A 1 113 ? 12.047 5.313 -22.308 1.00 95.75 113 TRP A C 1
ATOM 883 O O . TRP A 1 113 ? 11.760 4.468 -23.156 1.00 95.75 113 TRP A O 1
ATOM 893 N N . GLN A 1 114 ? 11.762 6.603 -22.460 1.00 94.88 114 GLN A N 1
ATOM 894 C CA . GLN A 1 114 ? 11.188 7.194 -23.662 1.00 94.88 114 GLN A CA 1
ATOM 895 C C . GLN A 1 114 ? 12.236 8.043 -24.381 1.00 94.88 114 GLN A C 1
ATOM 897 O O . GLN A 1 114 ? 12.930 8.844 -23.765 1.00 94.88 114 GLN A O 1
ATOM 902 N N . TYR A 1 115 ? 12.358 7.852 -25.692 1.00 91.12 115 TYR A N 1
ATOM 903 C CA . TYR A 1 115 ? 13.352 8.524 -26.525 1.00 91.12 115 TYR A CA 1
ATOM 904 C C . TYR A 1 115 ? 12.749 9.721 -27.268 1.00 91.12 115 TYR A C 1
ATOM 906 O O . TYR A 1 115 ? 11.698 9.587 -27.901 1.00 91.12 115 TYR A O 1
ATOM 914 N N . GLU A 1 116 ? 13.464 10.844 -27.259 1.00 89.69 116 GLU A N 1
ATOM 915 C CA . GLU A 1 116 ? 13.184 12.033 -28.061 1.00 89.69 116 GLU A CA 1
ATOM 916 C C . GLU A 1 116 ? 14.454 12.495 -28.795 1.00 89.69 116 GLU A C 1
ATOM 918 O O . GLU A 1 116 ? 15.475 12.809 -28.178 1.00 89.69 116 GLU A O 1
ATOM 923 N N . ASP A 1 117 ? 14.388 12.541 -30.128 1.00 86.81 117 ASP A N 1
ATOM 924 C CA . ASP A 1 117 ? 15.455 13.089 -30.970 1.00 86.81 117 ASP A CA 1
ATOM 925 C C . ASP A 1 117 ? 15.422 14.622 -30.918 1.00 86.81 117 ASP A C 1
ATOM 927 O O . ASP A 1 117 ? 14.410 15.241 -31.259 1.00 86.81 117 ASP A O 1
ATOM 931 N N . LEU A 1 118 ? 16.529 15.235 -30.496 1.00 83.12 118 LEU A N 1
ATOM 932 C CA . LEU A 1 118 ? 16.674 16.687 -30.395 1.00 83.12 118 LEU A CA 1
ATOM 933 C C . LEU A 1 118 ? 17.388 17.293 -31.613 1.00 83.12 118 LEU A C 1
ATOM 935 O O . LEU A 1 118 ? 17.558 18.513 -31.671 1.00 83.12 118 LEU A O 1
ATOM 939 N N . GLY A 1 119 ? 17.789 16.473 -32.587 1.00 81.81 119 GLY A N 1
ATOM 940 C CA . GLY A 1 119 ? 18.588 16.896 -33.731 1.00 81.81 119 GLY A CA 1
ATOM 941 C C . GLY A 1 119 ? 20.070 17.072 -33.394 1.00 81.81 119 GLY A C 1
ATOM 942 O O . GLY A 1 119 ? 20.507 16.877 -32.260 1.00 81.81 119 GLY A O 1
ATOM 943 N N . ASP A 1 120 ? 20.870 17.399 -34.413 1.00 82.88 120 ASP A N 1
ATOM 944 C CA . ASP A 1 120 ? 22.325 17.606 -34.307 1.00 82.88 120 ASP A CA 1
ATOM 945 C C . ASP A 1 120 ? 23.071 16.464 -33.588 1.00 82.88 120 ASP A C 1
ATOM 947 O O . ASP A 1 120 ? 24.044 16.680 -32.865 1.00 82.88 120 ASP A O 1
ATOM 951 N N . HIS A 1 121 ? 22.608 15.228 -33.802 1.00 83.50 121 HIS A N 1
ATOM 952 C CA . HIS A 1 121 ? 23.142 14.019 -33.171 1.00 83.50 121 HIS A CA 1
ATOM 953 C C . HIS A 1 121 ? 22.996 14.010 -31.639 1.00 83.50 121 HIS A C 1
ATOM 955 O O . HIS A 1 121 ? 23.787 13.383 -30.939 1.00 83.50 121 HIS A O 1
ATOM 961 N N . VAL A 1 122 ? 21.977 14.676 -31.095 1.00 83.50 122 VAL A N 1
ATOM 962 C CA . VAL A 1 122 ? 21.657 14.680 -29.664 1.00 83.50 122 VAL A CA 1
ATOM 963 C C . VAL A 1 122 ? 20.252 14.133 -29.449 1.00 83.50 122 VAL A C 1
ATOM 965 O O . VAL A 1 122 ? 19.321 14.499 -30.157 1.00 83.50 122 VAL A O 1
ATOM 968 N N . ALA A 1 123 ? 20.078 13.298 -28.429 1.00 86.88 123 ALA A N 1
ATOM 969 C CA . ALA A 1 123 ? 18.763 12.856 -27.990 1.00 86.88 123 ALA A CA 1
ATOM 970 C C . ALA A 1 123 ? 18.612 12.920 -26.469 1.00 86.88 123 ALA A C 1
ATOM 972 O O . ALA A 1 123 ? 19.564 12.682 -25.713 1.00 86.88 123 ALA A O 1
ATOM 973 N N . ALA A 1 124 ? 17.392 13.218 -26.033 1.00 87.75 124 ALA A N 1
ATOM 974 C CA . ALA A 1 124 ? 16.964 13.064 -24.654 1.00 87.75 124 ALA A CA 1
ATOM 975 C C . ALA A 1 124 ? 16.288 11.701 -24.475 1.00 87.75 124 ALA A C 1
ATOM 977 O O . ALA A 1 124 ? 15.562 11.217 -25.342 1.00 87.75 124 ALA A O 1
ATOM 978 N N . VAL A 1 125 ? 16.558 11.068 -23.339 1.00 93.50 125 VAL A N 1
ATOM 979 C CA . VAL A 1 125 ? 15.949 9.805 -22.936 1.00 93.50 125 VAL A CA 1
ATOM 980 C C . VAL A 1 125 ? 15.337 10.008 -21.557 1.00 93.50 125 VAL A C 1
ATOM 982 O O . VAL A 1 125 ? 16.052 10.083 -20.561 1.00 93.50 125 VAL A O 1
ATOM 985 N N . GLU A 1 126 ? 14.021 10.141 -21.493 1.00 96.62 126 GLU A N 1
ATOM 986 C CA . GLU A 1 126 ? 13.299 10.458 -20.261 1.00 96.62 126 GLU A CA 1
ATOM 987 C C . GLU A 1 126 ? 12.700 9.203 -19.628 1.00 96.62 126 GLU A C 1
ATOM 989 O O . GLU A 1 126 ? 12.164 8.337 -20.318 1.00 96.62 126 GLU A O 1
ATOM 994 N N . ALA A 1 127 ? 12.801 9.079 -18.306 1.00 96.94 127 ALA A N 1
ATOM 995 C CA . ALA A 1 127 ? 12.115 8.033 -17.564 1.00 96.94 127 ALA A CA 1
ATOM 996 C C . ALA A 1 127 ? 10.640 8.415 -17.435 1.00 96.94 127 ALA A C 1
ATOM 998 O O . ALA A 1 127 ? 10.300 9.412 -16.794 1.00 96.94 127 ALA A O 1
ATOM 999 N N . VAL A 1 128 ? 9.770 7.595 -18.011 1.00 96.06 128 VAL A N 1
ATOM 1000 C CA . VAL A 1 128 ? 8.322 7.709 -17.863 1.00 96.06 128 VAL A CA 1
ATOM 1001 C C . VAL A 1 128 ? 7.864 6.663 -16.862 1.00 96.06 128 VAL A C 1
ATOM 1003 O O . VAL A 1 128 ? 8.224 5.491 -16.972 1.00 96.06 128 VAL A O 1
ATOM 1006 N N . TYR A 1 129 ? 7.074 7.097 -15.883 1.00 93.88 129 TYR A N 1
ATOM 1007 C CA . TYR A 1 129 ? 6.564 6.246 -14.817 1.00 93.88 129 TYR A CA 1
ATOM 1008 C C . TYR A 1 129 ? 5.053 6.100 -14.932 1.00 93.88 129 TYR A C 1
ATOM 1010 O O . TYR A 1 129 ? 4.320 7.083 -14.837 1.00 93.88 129 TYR A O 1
ATOM 1018 N N . GLU A 1 130 ? 4.589 4.864 -15.088 1.00 91.06 130 GLU A N 1
ATOM 1019 C CA . GLU A 1 130 ? 3.167 4.533 -15.041 1.00 91.06 130 GLU A CA 1
ATOM 1020 C C . GLU A 1 130 ? 2.796 4.002 -13.647 1.00 91.06 130 GLU A C 1
ATOM 1022 O O . GLU A 1 130 ? 3.511 3.127 -13.134 1.00 91.06 130 GLU A O 1
ATOM 1027 N N . PRO A 1 131 ? 1.709 4.504 -13.019 1.00 89.38 131 PRO A N 1
ATOM 1028 C CA . PRO A 1 131 ? 1.260 4.011 -11.724 1.00 89.38 131 PRO A CA 1
ATOM 1029 C C . PRO A 1 131 ? 0.959 2.517 -11.787 1.00 89.38 131 PRO A C 1
ATOM 1031 O O . PRO A 1 131 ? 0.160 2.034 -12.597 1.00 89.38 131 PRO A O 1
ATOM 1034 N N . ALA A 1 132 ? 1.586 1.771 -10.892 1.00 87.12 132 ALA A N 1
ATOM 1035 C CA . ALA A 1 132 ? 1.335 0.360 -10.703 1.00 87.12 132 ALA A CA 1
ATOM 1036 C C . ALA A 1 132 ? 0.154 0.225 -9.725 1.00 87.12 132 ALA A C 1
ATOM 1038 O O . ALA A 1 132 ? 0.341 0.014 -8.530 1.00 87.12 132 ALA A O 1
ATOM 1039 N N . TYR A 1 133 ? -1.068 0.390 -10.243 1.00 88.50 133 TYR A N 1
ATOM 1040 C CA . TYR A 1 133 ? -2.308 0.292 -9.463 1.00 88.50 133 TYR A CA 1
ATOM 1041 C C . TYR A 1 133 ? -2.381 -0.992 -8.627 1.00 88.50 133 TYR A C 1
ATOM 1043 O O . TYR A 1 133 ? -1.946 -2.053 -9.087 1.00 88.50 133 TYR A O 1
ATOM 1051 N N . TYR A 1 134 ? -2.990 -0.892 -7.442 1.00 87.75 134 TYR A N 1
ATOM 1052 C CA . TYR A 1 134 ? -3.281 -2.036 -6.582 1.00 87.75 134 TYR A CA 1
ATOM 1053 C C . TYR A 1 134 ? -4.750 -2.449 -6.679 1.00 87.75 134 TYR A C 1
ATOM 1055 O O . TYR A 1 134 ? -5.641 -1.645 -6.399 1.00 87.75 134 TYR A O 1
ATOM 1063 N N . ASP A 1 135 ? -5.010 -3.708 -7.022 1.00 91.31 135 ASP A N 1
ATOM 1064 C CA . ASP A 1 135 ? -6.353 -4.286 -7.018 1.00 91.31 135 ASP A CA 1
ATOM 1065 C C . ASP A 1 135 ? -6.607 -5.022 -5.691 1.00 91.31 135 ASP A C 1
ATOM 1067 O O . ASP A 1 135 ? -6.008 -6.055 -5.379 1.00 91.31 135 ASP A O 1
ATOM 1071 N N . LEU A 1 136 ? -7.517 -4.478 -4.883 1.00 93.88 136 LEU A N 1
ATOM 1072 C CA . LEU A 1 136 ? -7.920 -5.016 -3.587 1.00 93.88 136 LEU A CA 1
ATOM 1073 C C . 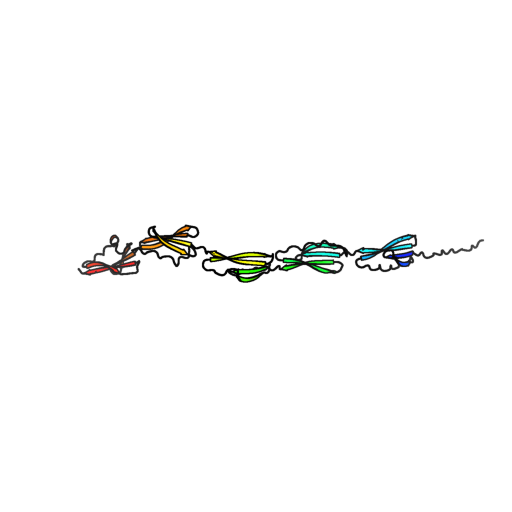LEU A 1 136 ? -9.291 -5.678 -3.706 1.00 93.88 136 LEU A C 1
ATOM 1075 O O . LEU A 1 136 ? -10.270 -5.025 -4.073 1.00 93.88 136 LEU A O 1
ATOM 1079 N N . VAL A 1 137 ? -9.395 -6.958 -3.350 1.00 95.69 137 VAL A N 1
ATOM 1080 C CA . VAL A 1 137 ? -10.676 -7.681 -3.357 1.00 95.69 137 VAL A CA 1
ATOM 1081 C C . VAL A 1 137 ? -10.996 -8.183 -1.958 1.00 95.69 137 VAL A C 1
ATOM 1083 O O . VAL A 1 137 ? -10.269 -9.003 -1.400 1.00 95.69 137 VAL A O 1
ATOM 1086 N N . PHE A 1 138 ? -12.107 -7.700 -1.411 1.00 97.06 138 PHE A N 1
ATOM 1087 C CA . PHE A 1 138 ? -12.562 -7.974 -0.055 1.00 97.06 138 PHE A CA 1
ATOM 1088 C C . PHE A 1 138 ? -13.517 -9.165 -0.039 1.00 97.06 138 PHE A C 1
ATOM 1090 O O . PHE A 1 138 ? -14.422 -9.249 -0.873 1.00 97.06 138 PHE A O 1
ATOM 1097 N N . PHE A 1 139 ? -13.362 -10.048 0.939 1.00 97.31 139 PHE A N 1
ATOM 1098 C CA . PHE A 1 139 ? -14.148 -11.260 1.118 1.00 97.31 139 PHE A CA 1
ATOM 1099 C C . PHE A 1 139 ? -14.660 -11.381 2.549 1.00 97.31 139 PHE A C 1
ATOM 1101 O O . PHE A 1 139 ? -13.959 -11.080 3.510 1.00 97.31 139 PHE A O 1
ATOM 1108 N N . VAL A 1 140 ? -15.892 -11.859 2.684 1.00 97.12 140 VAL A N 1
ATOM 1109 C CA . VAL A 1 140 ? -16.538 -12.156 3.964 1.00 97.12 140 VAL A CA 1
ATOM 1110 C C . VAL A 1 140 ? -17.093 -13.565 3.866 1.00 97.12 140 VAL A C 1
ATOM 1112 O O . VAL A 1 140 ? -17.880 -13.843 2.962 1.00 97.12 140 VAL A O 1
ATOM 1115 N N . ASP A 1 141 ? -16.662 -14.452 4.766 1.00 94.69 141 ASP A N 1
ATOM 1116 C CA . ASP A 1 141 ? -17.019 -15.878 4.738 1.00 94.69 141 ASP A CA 1
ATOM 1117 C C . ASP A 1 141 ? -16.825 -16.488 3.320 1.00 94.69 141 ASP A C 1
ATOM 1119 O O . ASP A 1 141 ? -17.712 -17.142 2.773 1.00 94.69 141 ASP A O 1
ATOM 1123 N N . ASP A 1 142 ? -15.667 -16.207 2.700 1.00 94.88 142 ASP A N 1
ATOM 1124 C CA . ASP A 1 142 ? -15.268 -16.610 1.336 1.00 94.88 142 ASP A CA 1
ATOM 1125 C C . ASP A 1 142 ? -16.129 -16.080 0.172 1.00 94.88 142 ASP A C 1
ATOM 1127 O O . ASP A 1 142 ? -15.924 -16.446 -0.990 1.00 94.88 142 ASP A O 1
ATOM 1131 N N . VAL A 1 143 ? -17.048 -15.152 0.436 1.00 95.56 143 VAL A N 1
ATOM 1132 C CA . VAL A 1 143 ? -17.865 -14.491 -0.588 1.00 95.56 143 VAL A CA 1
ATOM 1133 C C . VAL A 1 143 ? -17.324 -13.093 -0.865 1.00 95.56 143 VAL A C 1
ATOM 1135 O O . VAL A 1 143 ? -17.057 -12.334 0.064 1.00 95.56 143 VAL A O 1
ATOM 1138 N N . LYS A 1 144 ? -17.177 -12.733 -2.149 1.00 96.06 144 LYS A N 1
ATOM 1139 C CA . LYS A 1 144 ? -16.746 -11.386 -2.555 1.00 96.06 144 LYS A CA 1
ATOM 1140 C C . LYS A 1 144 ? -17.710 -10.345 -1.980 1.00 96.06 144 LYS A C 1
ATOM 1142 O O . LYS A 1 144 ? -18.896 -10.352 -2.305 1.00 96.06 144 LYS A O 1
ATOM 1147 N N . TYR A 1 145 ? -17.173 -9.454 -1.158 1.00 96.44 145 TYR A N 1
ATOM 1148 C CA . TYR A 1 145 ? -17.890 -8.371 -0.496 1.00 96.44 145 TYR A CA 1
ATOM 1149 C C . TYR A 1 145 ? -17.745 -7.053 -1.261 1.00 96.44 145 TYR A C 1
ATOM 1151 O O . TYR A 1 145 ? -18.739 -6.390 -1.548 1.00 96.44 145 TYR A O 1
ATOM 1159 N N . ALA A 1 146 ? -16.515 -6.697 -1.633 1.00 95.44 146 ALA A N 1
ATOM 1160 C CA . ALA A 1 146 ? -16.204 -5.458 -2.338 1.00 95.44 146 ALA A CA 1
ATOM 1161 C C . ALA A 1 146 ? -14.926 -5.606 -3.171 1.00 95.44 146 ALA A C 1
ATOM 1163 O O . ALA A 1 146 ? -14.160 -6.554 -3.001 1.00 95.44 146 ALA A O 1
ATOM 1164 N N . GLU A 1 147 ? -14.684 -4.654 -4.065 1.00 94.81 147 GLU A N 1
ATOM 1165 C CA . GLU A 1 147 ? -13.398 -4.489 -4.737 1.00 94.81 147 GLU A CA 1
ATOM 1166 C C . GLU A 1 147 ? -13.042 -3.009 -4.830 1.00 94.81 147 GLU A C 1
ATOM 1168 O O . GLU A 1 147 ? -13.930 -2.155 -4.897 1.00 94.81 147 GLU A O 1
ATOM 1173 N N . LYS A 1 148 ? -11.747 -2.711 -4.812 1.00 92.69 148 LYS A N 1
ATOM 1174 C CA . LYS A 1 148 ? -11.220 -1.356 -4.917 1.00 92.69 148 LYS A CA 1
ATOM 1175 C C . LYS A 1 148 ? -9.919 -1.386 -5.699 1.00 92.69 148 LYS A C 1
ATOM 1177 O O . LYS A 1 148 ? -9.043 -2.186 -5.394 1.00 92.69 148 LYS A O 1
ATOM 1182 N N . ARG A 1 149 ? -9.801 -0.489 -6.672 1.00 91.56 149 ARG A N 1
ATOM 1183 C CA . ARG A 1 149 ? -8.546 -0.212 -7.365 1.00 91.56 149 ARG A CA 1
ATOM 1184 C C . ARG A 1 149 ? -7.952 1.062 -6.787 1.00 91.56 149 ARG A C 1
ATOM 1186 O O . ARG A 1 149 ? -8.669 2.055 -6.672 1.00 91.56 149 ARG A O 1
ATOM 1193 N N . VAL A 1 150 ? -6.690 1.004 -6.389 1.00 90.31 150 VAL A N 1
ATOM 1194 C CA . VAL A 1 150 ? -6.002 2.062 -5.645 1.00 90.31 150 VAL A CA 1
ATOM 1195 C C . VAL A 1 150 ? -4.818 2.571 -6.454 1.00 90.31 150 VAL A C 1
ATOM 1197 O O . VAL A 1 150 ? -4.033 1.772 -6.969 1.00 90.31 150 VAL A O 1
ATOM 1200 N N . ASP A 1 151 ? -4.713 3.892 -6.568 1.00 89.38 151 ASP A N 1
ATOM 1201 C CA . ASP A 1 151 ? -3.535 4.570 -7.102 1.00 89.38 151 ASP A CA 1
ATOM 1202 C C . ASP A 1 151 ? -2.448 4.642 -6.009 1.00 89.38 151 ASP A C 1
ATOM 1204 O O . ASP A 1 151 ? -2.781 4.995 -4.877 1.00 89.38 151 ASP A O 1
ATOM 1208 N N . PRO A 1 152 ? -1.179 4.288 -6.293 1.00 84.44 152 PRO A N 1
ATOM 1209 C CA . PRO A 1 152 ? -0.086 4.361 -5.316 1.00 84.44 152 PRO A CA 1
ATOM 1210 C C . PRO A 1 152 ? 0.103 5.743 -4.667 1.00 84.44 152 PRO A C 1
ATOM 1212 O O . PRO A 1 152 ? 0.623 5.797 -3.554 1.00 84.44 152 PRO A O 1
ATOM 1215 N N . ASP A 1 153 ? -0.323 6.830 -5.319 1.00 86.31 153 ASP A N 1
ATOM 1216 C CA . ASP A 1 153 ? -0.164 8.198 -4.807 1.00 86.31 153 ASP A CA 1
ATOM 1217 C C . ASP A 1 153 ? -1.404 8.740 -4.073 1.00 86.31 153 ASP A C 1
ATOM 1219 O O . ASP A 1 153 ? -1.382 9.866 -3.566 1.00 86.31 153 ASP A O 1
ATOM 1223 N N . GLU A 1 154 ? -2.493 7.970 -4.004 1.00 88.00 154 GLU A N 1
ATOM 1224 C CA . GLU A 1 154 ? -3.730 8.386 -3.343 1.00 88.00 154 GLU A CA 1
ATOM 1225 C C . GLU A 1 154 ? -3.949 7.648 -2.018 1.00 88.00 154 GLU A C 1
ATOM 1227 O O . GLU A 1 154 ? -3.998 6.417 -1.952 1.00 88.00 154 GLU A O 1
ATOM 1232 N N . ASP A 1 155 ? -4.178 8.418 -0.951 1.00 87.06 155 ASP A N 1
ATOM 1233 C CA . ASP A 1 155 ? -4.677 7.869 0.307 1.00 87.06 155 ASP A CA 1
ATOM 1234 C C . ASP A 1 155 ? -6.078 7.282 0.115 1.00 87.06 155 ASP A C 1
ATOM 1236 O O . ASP A 1 155 ? -6.938 7.838 -0.579 1.00 87.06 155 ASP A O 1
ATOM 1240 N N . PHE A 1 156 ? -6.342 6.156 0.776 1.00 86.75 156 PHE A N 1
ATOM 1241 C CA . PHE A 1 156 ? -7.610 5.464 0.631 1.00 86.75 156 PHE A CA 1
ATOM 1242 C C . PHE A 1 156 ? -8.070 4.803 1.929 1.00 86.75 156 PHE A C 1
ATOM 1244 O O . PHE A 1 156 ? -7.307 4.135 2.620 1.00 86.75 156 PHE A O 1
ATOM 1251 N N . ASP A 1 157 ? -9.370 4.907 2.208 1.00 90.94 157 ASP A N 1
ATOM 1252 C CA . ASP A 1 157 ? -9.982 4.183 3.322 1.00 90.94 157 ASP A CA 1
ATOM 1253 C C . ASP A 1 157 ? -10.390 2.761 2.917 1.00 90.94 157 ASP A C 1
ATOM 1255 O O . ASP A 1 157 ? -10.828 2.509 1.780 1.00 90.94 157 ASP A O 1
ATOM 1259 N N . LEU A 1 158 ? -10.281 1.832 3.866 1.00 90.19 158 LEU A N 1
ATOM 1260 C CA . LEU A 1 158 ? -10.880 0.505 3.762 1.00 90.19 158 LEU A CA 1
ATOM 1261 C C . LEU A 1 158 ? -12.375 0.582 4.118 1.00 90.19 158 LEU A C 1
ATOM 1263 O O . LEU A 1 158 ? -12.761 1.390 4.963 1.00 90.19 158 LEU A O 1
ATOM 1267 N N . PRO A 1 159 ? -13.234 -0.253 3.507 1.00 92.06 159 PRO A N 1
ATOM 1268 C CA . PRO A 1 159 ? -14.619 -0.370 3.950 1.00 92.06 159 PRO A CA 1
ATOM 1269 C C . PRO A 1 159 ? -14.681 -0.866 5.400 1.00 92.06 159 PRO A C 1
ATOM 1271 O O . PRO A 1 159 ? -13.788 -1.578 5.857 1.00 92.06 159 PRO A O 1
ATOM 1274 N N . GLU A 1 160 ? -15.762 -0.560 6.112 1.00 93.62 160 GLU A N 1
ATOM 1275 C CA . GLU A 1 160 ? -16.008 -1.171 7.421 1.00 93.62 160 GLU A CA 1
ATOM 1276 C C . GLU A 1 160 ? -16.162 -2.695 7.289 1.00 93.62 160 GLU A C 1
ATOM 1278 O O . GLU A 1 160 ? -16.762 -3.198 6.330 1.00 93.62 160 GLU A O 1
ATOM 1283 N N . VAL A 1 161 ? -15.622 -3.433 8.263 1.00 96.25 161 VAL A N 1
ATOM 1284 C CA . VAL A 1 161 ? -15.801 -4.887 8.345 1.00 96.25 161 VAL A CA 1
ATOM 1285 C C . VAL A 1 161 ? -17.270 -5.157 8.691 1.00 96.25 161 VAL A C 1
ATOM 1287 O O . VAL A 1 161 ? -17.759 -4.623 9.689 1.00 96.25 161 VAL A O 1
ATOM 1290 N N . PRO A 1 162 ? -18.006 -5.978 7.920 1.00 95.62 162 PRO A N 1
ATOM 1291 C CA . PRO A 1 162 ? -19.409 -6.245 8.222 1.00 95.62 162 PRO A CA 1
ATOM 1292 C C . PRO A 1 162 ? -19.605 -6.812 9.627 1.00 95.62 162 PRO A C 1
ATOM 1294 O O . PRO A 1 162 ? -18.893 -7.726 10.039 1.00 95.62 162 PRO A O 1
ATOM 1297 N N . ALA A 1 163 ? -20.592 -6.303 10.360 1.00 92.50 163 ALA A N 1
ATOM 1298 C CA . ALA A 1 163 ? -20.840 -6.741 11.728 1.00 92.50 163 ALA A CA 1
ATOM 1299 C C . ALA A 1 163 ? -21.282 -8.215 11.790 1.00 92.50 163 ALA A C 1
ATOM 1301 O O . ALA A 1 163 ? -22.192 -8.642 11.073 1.00 92.50 163 ALA A O 1
ATOM 1302 N N . LYS A 1 164 ? -20.693 -8.983 12.714 1.00 89.25 164 LYS A N 1
ATOM 1303 C CA . LYS A 1 164 ? -21.063 -10.376 13.000 1.00 89.25 164 LYS A CA 1
ATOM 1304 C C . LYS A 1 164 ? -21.336 -10.525 14.492 1.00 89.25 164 LYS A C 1
ATOM 1306 O O . LYS A 1 164 ? -20.468 -10.298 15.323 1.00 89.25 164 LYS A O 1
ATOM 1311 N N . LYS A 1 165 ? -22.574 -10.880 14.852 1.00 85.75 165 LYS A N 1
ATOM 1312 C CA . LYS A 1 165 ? -23.030 -10.889 16.253 1.00 85.75 165 LYS A CA 1
ATOM 1313 C C . LYS A 1 165 ? -22.129 -11.758 17.141 1.00 85.75 165 LYS A C 1
ATOM 1315 O O . LYS A 1 165 ? -22.043 -12.963 16.918 1.00 85.75 165 LYS A O 1
ATOM 1320 N N . GLY A 1 166 ? -21.568 -11.158 18.193 1.00 82.62 166 GLY A N 1
ATOM 1321 C CA . GLY A 1 166 ? -20.698 -11.836 19.162 1.00 82.62 166 GLY A CA 1
ATOM 1322 C C . GLY A 1 166 ? -19.239 -11.969 18.720 1.00 82.62 166 GLY A C 1
ATOM 1323 O O . GLY A 1 166 ? -18.493 -12.700 19.367 1.00 82.62 166 GLY A O 1
ATOM 1324 N N . PHE A 1 167 ? -18.845 -11.293 17.640 1.00 89.69 167 PHE A N 1
ATOM 1325 C CA . PHE A 1 167 ? -17.486 -11.284 17.120 1.00 89.69 167 PHE A CA 1
ATOM 1326 C C . PHE A 1 167 ? -17.027 -9.856 16.829 1.00 89.69 167 PHE A C 1
ATOM 1328 O O . PHE A 1 167 ? -17.802 -9.053 16.308 1.00 89.69 167 PHE A O 1
ATOM 1335 N N . ASP A 1 168 ? -15.751 -9.601 17.090 1.00 91.12 168 ASP A N 1
ATOM 1336 C CA . ASP A 1 168 ? -15.028 -8.439 16.594 1.00 91.12 168 ASP A CA 1
ATOM 1337 C C . ASP A 1 168 ? -14.379 -8.821 15.258 1.00 91.12 168 ASP A C 1
ATOM 1339 O O . ASP A 1 168 ? -13.751 -9.879 15.135 1.00 91.12 168 ASP A O 1
ATOM 1343 N N . GLY A 1 169 ? -14.610 -8.002 14.232 1.00 94.50 169 GLY A N 1
ATOM 1344 C CA . GLY A 1 169 ? -14.130 -8.237 12.874 1.00 94.50 169 GLY A CA 1
ATOM 1345 C C . GLY A 1 169 ? -12.941 -7.348 12.526 1.00 94.50 169 GLY A C 1
ATOM 1346 O O . GLY A 1 169 ? -12.956 -6.155 12.819 1.00 94.50 169 GLY A O 1
ATOM 1347 N N . GLU A 1 170 ?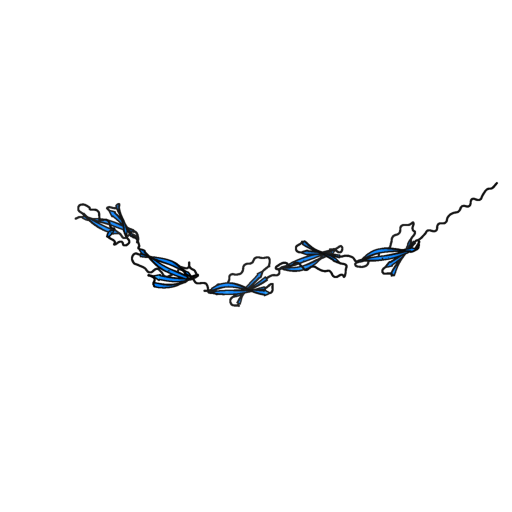 -11.948 -7.905 11.842 1.00 96.50 170 GLU A N 1
ATOM 1348 C CA . GLU A 1 170 ? -10.805 -7.176 11.289 1.00 96.50 170 GLU A CA 1
ATOM 1349 C C . GLU A 1 170 ? -10.510 -7.624 9.853 1.00 96.50 170 GLU A C 1
ATOM 1351 O O . GLU A 1 170 ? -10.818 -8.751 9.462 1.00 96.50 170 GLU A O 1
ATOM 1356 N N . TRP A 1 171 ? -9.917 -6.741 9.048 1.00 97.00 171 TRP A N 1
ATOM 1357 C CA . TRP A 1 171 ? -9.433 -7.106 7.718 1.00 97.00 171 TRP A CA 1
ATOM 1358 C C . TRP A 1 171 ? -8.034 -7.712 7.815 1.00 97.00 171 TRP A C 1
ATOM 1360 O O . TRP A 1 171 ? -7.108 -7.071 8.309 1.00 97.00 171 TRP A O 1
ATOM 1370 N N . ALA A 1 172 ? -7.858 -8.912 7.273 1.00 95.38 172 ALA A N 1
ATOM 1371 C CA . ALA A 1 172 ? -6.555 -9.528 7.059 1.00 95.38 172 ALA A CA 1
ATOM 1372 C C . ALA A 1 172 ? -6.252 -9.570 5.561 1.00 95.38 172 ALA A C 1
ATOM 1374 O O . ALA A 1 172 ? -7.125 -9.909 4.768 1.00 95.38 172 ALA A O 1
ATOM 1375 N N . TYR A 1 173 ? -5.025 -9.249 5.151 1.00 92.62 173 TYR A N 1
ATOM 1376 C CA . TYR A 1 173 ? -4.653 -9.234 3.736 1.00 92.62 173 TYR A CA 1
ATOM 1377 C C . TYR A 1 173 ? -3.651 -10.334 3.388 1.00 92.62 173 TYR A C 1
ATOM 1379 O O . TYR A 1 173 ? -2.778 -10.697 4.175 1.00 92.62 173 TYR A O 1
ATOM 1387 N N . THR A 1 174 ? -3.769 -10.839 2.164 1.00 89.88 174 THR A N 1
ATOM 1388 C CA . THR A 1 174 ? -2.826 -11.750 1.519 1.00 89.88 174 THR A CA 1
ATOM 1389 C C . THR A 1 174 ? -2.460 -11.175 0.158 1.00 89.88 174 THR A C 1
ATOM 1391 O O . THR A 1 174 ? -3.323 -10.998 -0.704 1.00 89.88 174 THR A O 1
ATOM 1394 N N . VAL A 1 175 ? -1.175 -10.888 -0.042 1.00 87.44 175 VAL A N 1
ATOM 1395 C CA . VAL A 1 175 ? -0.647 -10.430 -1.334 1.00 87.44 175 VAL A CA 1
ATOM 1396 C C . VAL A 1 175 ? -0.712 -11.591 -2.330 1.00 87.44 175 VAL A C 1
ATOM 1398 O O . VAL A 1 175 ? -0.191 -12.672 -2.054 1.00 87.44 175 VAL A O 1
ATOM 1401 N N . ILE A 1 176 ? -1.382 -11.384 -3.465 1.00 83.19 176 ILE A N 1
ATOM 1402 C CA . ILE A 1 176 ? -1.509 -12.370 -4.550 1.00 83.19 176 ILE A CA 1
ATOM 1403 C C . ILE A 1 176 ? -0.326 -12.222 -5.508 1.00 83.19 176 ILE A C 1
ATOM 1405 O O . ILE A 1 176 ? 0.368 -13.190 -5.814 1.00 83.19 176 ILE A O 1
ATOM 1409 N N . ASP A 1 177 ? -0.094 -10.994 -5.955 1.00 77.12 177 ASP A N 1
ATOM 1410 C CA . ASP A 1 177 ? 1.030 -10.572 -6.778 1.00 77.12 177 ASP A CA 1
ATOM 1411 C C . ASP A 1 177 ? 1.444 -9.157 -6.353 1.00 77.12 177 ASP A C 1
ATOM 1413 O O . ASP A 1 177 ? 0.807 -8.558 -5.487 1.00 77.12 177 ASP A O 1
ATOM 1417 N N . GLY A 1 178 ? 2.531 -8.625 -6.919 1.00 71.19 178 GLY A N 1
ATOM 1418 C CA . GLY A 1 178 ? 3.073 -7.315 -6.532 1.00 71.19 178 GLY A CA 1
ATOM 1419 C C . GLY A 1 178 ? 2.088 -6.141 -6.633 1.00 71.19 178 GLY A C 1
ATOM 1420 O O . GLY A 1 178 ? 2.402 -5.069 -6.130 1.00 71.19 178 GLY A O 1
ATOM 1421 N N . ASN A 1 179 ? 0.910 -6.344 -7.235 1.00 82.06 179 ASN A N 1
ATOM 1422 C CA . ASN A 1 179 ? -0.097 -5.330 -7.521 1.00 82.06 179 ASN A CA 1
ATOM 1423 C C . ASN A 1 179 ? -1.517 -5.742 -7.099 1.00 82.06 179 ASN A C 1
ATOM 1425 O O . ASN A 1 179 ? -2.467 -5.023 -7.384 1.00 82.06 179 ASN A O 1
ATOM 1429 N N . SER A 1 180 ? -1.701 -6.873 -6.418 1.00 85.06 180 SER A N 1
ATOM 1430 C CA . SER A 1 180 ? -3.038 -7.367 -6.077 1.00 85.06 180 SER A CA 1
ATOM 1431 C C . SER A 1 180 ? -3.053 -8.022 -4.708 1.00 85.06 180 SER A C 1
ATOM 1433 O O . SER A 1 180 ? -2.182 -8.831 -4.376 1.00 85.06 180 SER A O 1
ATOM 1435 N N . ALA A 1 181 ? -4.088 -7.737 -3.922 1.00 91.44 181 ALA A N 1
ATOM 1436 C CA . ALA A 1 181 ? -4.286 -8.359 -2.622 1.00 91.44 181 ALA A CA 1
ATOM 1437 C C . ALA A 1 181 ? -5.712 -8.889 -2.461 1.00 91.44 181 ALA A C 1
ATOM 1439 O O . ALA A 1 181 ? -6.706 -8.234 -2.788 1.00 91.44 181 ALA A O 1
ATOM 1440 N N . ARG A 1 182 ? -5.804 -10.087 -1.885 1.00 95.06 182 ARG A N 1
ATOM 1441 C CA . ARG A 1 182 ? -7.040 -10.594 -1.297 1.00 95.06 182 ARG A CA 1
ATOM 1442 C C . ARG A 1 182 ? -7.126 -10.091 0.136 1.00 95.06 182 ARG A C 1
ATOM 1444 O O . ARG A 1 182 ? -6.153 -10.202 0.876 1.00 95.06 182 ARG A O 1
ATOM 1451 N N . ILE A 1 183 ? -8.284 -9.580 0.530 1.00 96.56 183 ILE A N 1
ATOM 1452 C CA . ILE A 1 183 ? -8.544 -9.098 1.884 1.00 96.56 183 ILE A CA 1
ATOM 1453 C C . ILE A 1 183 ? -9.719 -9.891 2.454 1.00 96.56 183 ILE A C 1
ATOM 1455 O O . ILE A 1 183 ? -10.808 -9.867 1.895 1.00 96.56 183 ILE A O 1
ATOM 1459 N N . ASP A 1 184 ? -9.512 -10.602 3.551 1.00 97.44 184 ASP A N 1
ATOM 1460 C CA . ASP A 1 184 ? -10.504 -11.449 4.206 1.00 97.44 184 ASP A CA 1
ATOM 1461 C C . ASP A 1 184 ? -10.956 -10.826 5.529 1.00 97.44 184 ASP A C 1
ATOM 1463 O O . ASP A 1 184 ? -10.137 -10.349 6.317 1.00 97.44 184 ASP A O 1
ATOM 1467 N N . ALA A 1 185 ? -12.262 -10.844 5.790 1.00 97.38 185 ALA A N 1
ATOM 1468 C CA . ALA A 1 185 ? -12.796 -10.524 7.107 1.00 97.38 185 ALA A CA 1
ATOM 1469 C C . ALA A 1 185 ? -12.498 -11.682 8.065 1.00 97.38 185 ALA A C 1
ATOM 1471 O O . ALA A 1 185 ? -12.991 -12.800 7.886 1.00 97.38 185 ALA A O 1
ATOM 1472 N N . VAL A 1 186 ? -11.719 -11.403 9.103 1.00 96.81 186 VAL A N 1
ATOM 1473 C CA . VAL A 1 186 ? -11.417 -12.331 10.191 1.00 96.81 186 VAL A CA 1
ATOM 1474 C C . VAL A 1 186 ? -12.256 -11.939 11.396 1.00 96.81 186 VAL A C 1
ATOM 1476 O O . VAL A 1 186 ? -12.241 -10.791 11.826 1.00 96.81 186 VAL A O 1
ATOM 1479 N N . TYR A 1 187 ? -13.004 -12.902 11.930 1.00 95.00 187 TYR A N 1
ATOM 1480 C CA . TYR A 1 187 ? -13.897 -12.691 13.065 1.00 95.00 187 TYR A CA 1
ATOM 1481 C C . TYR A 1 187 ? -13.394 -13.445 14.286 1.00 95.00 187 TYR A C 1
ATOM 1483 O O . TYR A 1 187 ? -13.414 -14.678 14.316 1.00 95.00 187 TYR A O 1
ATOM 1491 N N . ASN A 1 188 ? -13.011 -12.699 15.315 1.00 90.25 188 ASN A N 1
ATOM 1492 C CA . ASN A 1 188 ? -12.613 -13.236 16.609 1.00 90.25 188 ASN A CA 1
ATOM 1493 C C . ASN A 1 188 ? -13.768 -13.071 17.603 1.00 90.25 188 ASN A C 1
ATOM 1495 O O . ASN A 1 188 ? -14.474 -12.068 17.526 1.00 90.25 188 ASN A O 1
ATOM 1499 N N . PRO A 1 189 ? -14.027 -14.034 18.510 1.00 87.94 189 PRO A N 1
ATOM 1500 C CA . PRO A 1 189 ? -15.058 -13.867 19.528 1.00 87.94 189 PRO A CA 1
ATOM 1501 C C . PRO A 1 189 ? -14.851 -12.551 20.270 1.00 87.94 189 PRO A C 1
ATOM 1503 O O . PRO A 1 189 ? -13.745 -12.293 20.748 1.00 87.94 189 PRO A O 1
ATOM 1506 N N . ALA A 1 190 ? -15.906 -11.741 20.347 1.00 84.88 190 ALA A N 1
ATOM 1507 C CA . ALA A 1 190 ? -15.825 -10.457 21.019 1.00 84.88 190 ALA A CA 1
ATOM 1508 C C . ALA A 1 190 ? -15.398 -10.690 22.468 1.00 84.88 190 ALA A C 1
ATOM 1510 O O . ALA A 1 190 ? -15.925 -11.594 23.135 1.00 84.88 190 ALA A O 1
ATOM 1511 N N . LYS A 1 191 ? -14.422 -9.910 22.947 1.00 83.44 191 LYS A N 1
ATOM 1512 C CA . LYS A 1 191 ? -14.043 -9.979 24.361 1.00 83.44 191 LYS A CA 1
ATOM 1513 C C . LYS A 1 191 ? -15.282 -9.636 25.181 1.00 83.44 191 LYS A C 1
ATOM 1515 O O . LYS A 1 191 ? -15.949 -8.643 24.924 1.00 83.44 191 LYS A O 1
ATOM 1520 N N . LYS A 1 192 ? -15.597 -10.489 26.149 1.00 86.75 192 LYS A N 1
ATOM 1521 C CA . LYS A 1 192 ? -16.678 -10.250 27.098 1.00 86.75 192 LYS A CA 1
ATOM 1522 C C . LYS A 1 192 ? -16.101 -10.039 28.476 1.00 86.75 192 LYS A C 1
ATOM 1524 O O . LYS A 1 192 ? -15.129 -10.698 28.847 1.00 86.75 192 LYS A O 1
ATOM 1529 N N . PHE A 1 193 ? -16.743 -9.171 29.237 1.00 90.62 193 PHE A N 1
ATOM 1530 C CA . PHE A 1 193 ? -16.371 -8.880 30.604 1.00 90.62 193 PHE A CA 1
ATOM 1531 C C . PHE A 1 193 ? -17.284 -9.638 31.565 1.00 90.62 193 PHE A C 1
ATOM 1533 O O . PHE A 1 193 ? -18.507 -9.499 31.531 1.00 90.62 193 PHE A O 1
ATOM 1540 N N . LYS A 1 194 ? -16.700 -10.488 32.408 1.00 94.62 194 LYS A N 1
ATOM 1541 C CA . LYS A 1 194 ? -17.440 -11.304 33.369 1.00 94.62 194 LYS A CA 1
ATOM 1542 C C . LYS A 1 194 ? -17.627 -10.550 34.686 1.00 94.62 194 LYS A C 1
ATOM 1544 O O . LYS A 1 194 ? -16.645 -10.192 35.331 1.00 94.62 194 LYS A O 1
ATOM 1549 N N . LEU A 1 195 ? -18.874 -10.399 35.125 1.00 96.50 195 LEU A N 1
ATOM 1550 C CA . LEU A 1 195 ? -19.226 -9.806 36.416 1.00 96.50 195 LEU A CA 1
ATOM 1551 C C . LEU A 1 195 ? -19.792 -10.870 37.356 1.00 96.50 195 LEU A C 1
ATOM 1553 O O . LEU A 1 195 ? -20.736 -11.583 37.002 1.00 96.50 195 LEU A O 1
ATOM 1557 N N . THR A 1 196 ? -19.237 -10.963 38.565 1.00 97.69 196 THR A N 1
ATOM 1558 C CA . THR A 1 196 ? -19.740 -11.850 39.626 1.00 97.69 196 THR A CA 1
ATOM 1559 C C . THR A 1 196 ? -20.245 -11.022 40.797 1.00 97.69 196 THR A C 1
ATOM 1561 O O . THR A 1 196 ? -19.517 -10.197 41.330 1.00 97.69 196 THR A O 1
ATOM 1564 N N . PHE A 1 197 ? -21.485 -11.242 41.219 1.00 98.06 197 PHE A N 1
ATOM 1565 C CA . PHE A 1 197 ? -22.146 -10.437 42.246 1.00 98.06 197 PHE A CA 1
ATOM 1566 C C . PHE A 1 197 ? -22.184 -11.190 43.572 1.00 98.06 197 PHE A C 1
ATOM 1568 O O . PHE A 1 197 ? -22.540 -12.371 43.585 1.00 98.06 197 PHE A O 1
ATOM 1575 N N . TYR A 1 198 ? -21.877 -10.509 44.676 1.00 98.12 198 TYR A N 1
ATOM 1576 C CA . TYR A 1 198 ? -21.812 -11.079 46.021 1.00 98.12 198 TYR A CA 1
ATOM 1577 C C . TYR A 1 198 ? -22.641 -10.289 47.027 1.00 98.12 198 TYR A C 1
ATOM 1579 O O . TYR A 1 198 ? -22.593 -9.061 47.077 1.00 98.12 198 TYR A O 1
ATOM 1587 N N . VAL A 1 199 ? -23.367 -11.006 47.877 1.00 96.75 199 VAL A N 1
ATOM 1588 C CA . VAL A 1 199 ? -24.140 -10.449 48.991 1.00 96.75 199 VAL A CA 1
ATOM 1589 C C . VAL A 1 199 ? -23.744 -11.222 50.239 1.00 96.75 199 VAL A C 1
ATOM 1591 O O . VAL A 1 199 ? -23.828 -12.444 50.235 1.00 96.75 199 VAL A O 1
ATOM 1594 N N . ASP A 1 200 ? -23.290 -10.521 51.282 1.00 94.12 200 ASP A N 1
ATOM 1595 C CA . ASP A 1 200 ? -22.702 -11.141 52.487 1.00 94.12 200 ASP A CA 1
ATOM 1596 C C . ASP A 1 200 ? -21.612 -12.178 52.157 1.00 94.12 200 ASP A C 1
ATOM 1598 O O . ASP A 1 200 ? -21.590 -13.273 52.713 1.00 94.12 200 ASP A O 1
ATOM 1602 N N . ASP A 1 201 ? -20.735 -11.840 51.206 1.00 93.06 201 ASP A N 1
ATOM 1603 C CA . ASP A 1 201 ? -19.654 -12.701 50.701 1.00 93.06 201 ASP A CA 1
ATOM 1604 C C . ASP A 1 201 ? -20.114 -14.017 50.033 1.00 93.06 201 ASP A C 1
ATOM 1606 O O . ASP A 1 201 ? -19.290 -14.847 49.641 1.00 93.06 201 ASP A O 1
ATOM 1610 N N . GLU A 1 202 ? -21.419 -14.207 49.816 1.00 95.75 202 GLU A N 1
ATOM 1611 C CA . GLU A 1 202 ? -21.977 -15.333 49.069 1.00 95.75 202 GLU A CA 1
ATOM 1612 C C . GLU A 1 202 ? -22.324 -14.931 47.633 1.00 95.75 202 GLU A C 1
ATOM 1614 O O . GLU A 1 202 ? -22.863 -13.852 47.374 1.00 95.75 202 GLU A O 1
ATOM 1619 N N . LYS A 1 203 ? -22.031 -15.816 46.669 1.00 97.00 203 LYS A N 1
ATOM 1620 C CA . LYS A 1 203 ? -22.335 -15.572 45.253 1.00 97.00 203 LYS A CA 1
ATOM 1621 C C . LYS A 1 203 ? -23.847 -15.435 45.055 1.00 97.00 203 LYS A C 1
ATOM 1623 O O . LYS A 1 203 ? -24.590 -16.400 45.214 1.00 97.00 203 LYS A O 1
ATOM 1628 N N . TYR A 1 204 ? -24.266 -14.255 44.618 1.00 97.19 204 TYR A N 1
ATOM 1629 C CA . TYR A 1 204 ? -25.648 -13.904 44.321 1.00 97.19 204 TYR A CA 1
ATOM 1630 C C . TYR A 1 204 ? -26.007 -14.162 42.853 1.00 97.19 204 TYR A C 1
ATOM 1632 O O . TYR A 1 204 ? -27.010 -14.811 42.559 1.00 97.19 204 TYR A O 1
ATOM 1640 N N . ALA A 1 205 ? -25.177 -13.683 41.923 1.00 97.06 205 ALA A N 1
ATOM 1641 C CA . ALA A 1 205 ? -25.426 -13.777 40.485 1.00 97.06 205 ALA A CA 1
ATOM 1642 C C . ALA A 1 205 ? -24.124 -13.712 39.672 1.00 97.06 205 ALA A C 1
ATOM 1644 O O . ALA A 1 205 ? -23.046 -13.443 40.203 1.00 97.06 205 ALA A O 1
ATOM 1645 N N . GLU A 1 206 ? -24.223 -13.974 38.371 1.00 96.50 206 GLU A N 1
ATOM 1646 C CA . GLU A 1 206 ? -23.128 -13.826 37.411 1.00 96.50 206 GLU A CA 1
ATOM 1647 C C . GLU A 1 206 ? -23.698 -13.441 36.043 1.00 96.50 206 GLU A C 1
ATOM 1649 O O . GLU A 1 206 ? -24.726 -13.987 35.634 1.00 96.50 206 GLU A O 1
ATOM 1654 N N . CYS A 1 207 ? -23.035 -12.528 35.334 1.00 93.75 207 CYS A N 1
ATOM 1655 C CA . CYS A 1 207 ? -23.351 -12.200 33.946 1.00 93.75 207 CYS A CA 1
ATOM 1656 C C . CYS A 1 207 ? -22.091 -11.868 33.132 1.00 93.75 207 CYS A C 1
ATOM 1658 O O . CYS A 1 207 ? -20.994 -11.720 33.672 1.00 93.75 207 CYS A O 1
ATOM 1660 N N . GLU A 1 208 ? -22.263 -11.782 31.813 1.00 92.31 208 GLU A N 1
ATOM 1661 C CA . GLU A 1 208 ? -21.251 -11.297 30.877 1.00 92.31 208 GLU A CA 1
ATOM 1662 C C . GLU A 1 208 ? -21.788 -10.051 30.175 1.00 92.31 208 GLU A C 1
ATOM 1664 O O . GLU A 1 208 ? -22.920 -10.066 29.684 1.00 92.31 208 GLU A O 1
ATOM 1669 N N . VAL A 1 209 ? -20.968 -9.010 30.101 1.00 89.75 209 VAL A N 1
ATOM 1670 C CA . VAL A 1 209 ? -21.273 -7.727 29.453 1.00 89.75 209 VAL A CA 1
ATOM 1671 C C . VAL A 1 209 ? -20.219 -7.419 28.383 1.00 89.75 209 VAL A C 1
ATOM 1673 O O . VAL A 1 209 ? -19.212 -8.132 28.292 1.00 89.75 209 VAL A O 1
ATOM 1676 N N . ALA A 1 210 ? -20.460 -6.428 27.520 1.00 85.56 210 ALA A N 1
ATOM 1677 C CA . ALA A 1 210 ? -19.523 -6.103 26.438 1.00 85.56 210 ALA A CA 1
ATOM 1678 C C . ALA A 1 210 ? -18.184 -5.573 26.978 1.00 85.56 210 ALA A C 1
ATOM 1680 O O . ALA A 1 210 ? -17.119 -6.030 26.569 1.00 85.56 210 ALA A O 1
ATOM 1681 N N . ASP A 1 211 ? -18.245 -4.676 27.958 1.00 87.12 211 ASP A N 1
ATOM 1682 C CA . ASP A 1 211 ? -17.091 -4.142 28.673 1.00 87.12 211 ASP A CA 1
ATOM 1683 C C . ASP A 1 211 ? -17.484 -3.714 30.097 1.00 87.12 211 ASP A C 1
ATOM 1685 O O . ASP A 1 211 ? -18.651 -3.777 30.478 1.00 87.12 211 ASP A O 1
ATOM 1689 N N . GLU A 1 212 ? -16.508 -3.298 30.903 1.00 83.62 212 GLU A N 1
ATOM 1690 C CA . GLU A 1 212 ? -16.698 -2.947 32.319 1.00 83.62 212 GLU A CA 1
ATOM 1691 C C . GLU A 1 212 ? -17.691 -1.796 32.578 1.00 83.62 212 GLU A C 1
ATOM 1693 O O . GLU A 1 212 ? -18.183 -1.662 33.699 1.00 83.62 212 GLU A O 1
ATOM 1698 N N . ASN A 1 213 ? -18.019 -0.987 31.563 1.00 86.12 213 ASN A N 1
ATOM 1699 C CA . ASN A 1 213 ? -18.953 0.136 31.671 1.00 86.12 213 ASN A CA 1
ATOM 1700 C C . ASN A 1 213 ? -20.387 -0.227 31.265 1.00 86.12 213 ASN A C 1
ATOM 1702 O O . ASN A 1 213 ? -21.309 0.544 31.537 1.00 86.12 213 ASN A O 1
ATOM 1706 N N . ASP A 1 214 ? -20.599 -1.384 30.634 1.00 87.69 214 ASP A N 1
ATOM 1707 C CA . ASP A 1 214 ? -21.916 -1.857 30.197 1.00 87.69 214 ASP A CA 1
ATOM 1708 C C . ASP A 1 214 ? -22.711 -2.431 31.386 1.00 87.69 214 ASP A C 1
ATOM 1710 O O . ASP A 1 214 ? -22.890 -3.639 31.548 1.00 87.69 214 ASP A O 1
ATOM 1714 N N . LEU A 1 215 ? -23.148 -1.533 32.276 1.00 88.75 215 LEU A N 1
ATOM 1715 C CA . LEU A 1 215 ? -23.812 -1.857 33.543 1.00 88.75 215 LEU A CA 1
ATOM 1716 C C . LEU A 1 215 ? -25.333 -1.636 33.518 1.00 88.75 215 LEU A C 1
ATOM 1718 O O . LEU A 1 215 ? -25.982 -1.696 34.560 1.00 88.75 215 LEU A O 1
ATOM 1722 N N . GLU A 1 216 ? -25.934 -1.391 32.351 1.00 88.44 216 GLU A N 1
ATOM 1723 C CA . GLU A 1 216 ? -27.369 -1.076 32.250 1.00 88.44 216 GLU A CA 1
ATOM 1724 C C . GLU A 1 216 ? -28.273 -2.259 32.626 1.00 88.44 216 GLU A C 1
ATOM 1726 O O . GLU A 1 216 ? -29.374 -2.066 33.137 1.00 88.44 216 GLU A O 1
ATOM 1731 N N . ASN A 1 217 ? -27.809 -3.488 32.384 1.00 87.50 217 ASN A N 1
ATOM 1732 C CA . ASN A 1 217 ? -28.592 -4.715 32.555 1.00 87.50 217 ASN A CA 1
ATOM 1733 C C . ASN A 1 217 ? -28.001 -5.651 33.622 1.00 87.50 217 AS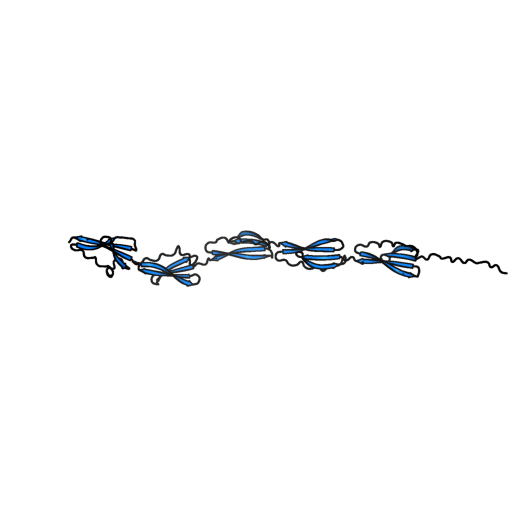N A C 1
ATOM 1735 O O . ASN A 1 217 ? -28.090 -6.877 33.501 1.00 87.50 217 ASN A O 1
ATOM 1739 N N . ILE A 1 218 ? -27.378 -5.089 34.662 1.00 94.38 218 ILE A N 1
ATOM 1740 C CA . ILE A 1 218 ? -26.888 -5.868 35.807 1.00 94.38 218 ILE A CA 1
ATOM 1741 C C . ILE A 1 218 ? -28.011 -6.137 36.821 1.00 94.38 218 ILE A C 1
ATOM 1743 O O . ILE A 1 218 ? -29.004 -5.408 36.860 1.00 94.38 218 ILE A O 1
ATOM 1747 N N . PRO A 1 219 ? -27.881 -7.174 37.668 1.00 94.44 219 PRO A N 1
ATOM 1748 C CA . PRO A 1 219 ? -28.823 -7.410 38.756 1.00 94.44 219 PRO A CA 1
ATOM 1749 C C . PRO A 1 219 ? -28.952 -6.193 39.682 1.00 94.44 219 PRO A C 1
ATOM 1751 O O . PRO A 1 219 ? -27.951 -5.578 40.049 1.00 94.44 219 PRO A O 1
ATOM 1754 N N . GLU A 1 220 ? -30.172 -5.875 40.116 1.00 94.25 220 GLU A N 1
ATOM 1755 C CA . GLU A 1 220 ? -30.387 -4.873 41.165 1.00 94.25 220 GLU A CA 1
ATOM 1756 C C . GLU A 1 220 ? -29.776 -5.337 42.497 1.00 94.25 220 GLU A C 1
ATOM 1758 O O . GLU A 1 220 ? -29.768 -6.533 42.810 1.00 94.25 220 GLU A O 1
ATOM 1763 N N . VAL A 1 221 ? -29.296 -4.391 43.311 1.00 95.19 221 VAL A N 1
ATOM 1764 C CA . VAL A 1 221 ? -28.829 -4.697 44.671 1.00 95.19 221 VAL A CA 1
ATOM 1765 C C . VAL A 1 221 ? -30.028 -5.172 45.503 1.00 95.19 221 VAL A C 1
ATOM 1767 O O . VAL A 1 221 ? -31.037 -4.460 45.570 1.00 95.19 221 VAL A O 1
ATOM 1770 N N . PRO A 1 222 ? -29.963 -6.345 46.163 1.00 94.06 222 PRO A N 1
ATOM 1771 C CA . PRO A 1 222 ? -31.058 -6.808 47.009 1.00 94.06 222 PRO A CA 1
ATOM 1772 C C . PRO A 1 222 ? -31.414 -5.793 48.095 1.00 94.06 222 PRO A C 1
ATOM 1774 O O . PRO A 1 222 ? -30.544 -5.198 48.718 1.00 94.06 222 PRO A O 1
ATOM 1777 N N . LYS A 1 223 ? -32.706 -5.585 48.352 1.00 89.56 223 LYS A N 1
ATOM 1778 C CA . LYS A 1 223 ? -33.147 -4.600 49.350 1.00 89.56 223 LYS A CA 1
ATOM 1779 C C . LYS A 1 223 ? -32.841 -5.079 50.772 1.00 89.56 223 LYS A C 1
ATOM 1781 O O . LYS A 1 223 ? -33.124 -6.228 51.112 1.00 89.56 223 LYS A O 1
ATOM 1786 N N . ARG A 1 224 ? -32.351 -4.168 51.618 1.00 86.38 224 ARG A N 1
ATOM 1787 C CA . ARG A 1 224 ? -32.291 -4.324 53.079 1.00 86.38 224 ARG A CA 1
ATOM 1788 C C . ARG A 1 224 ? -33.090 -3.221 53.753 1.00 86.38 224 ARG A C 1
ATOM 1790 O O . ARG A 1 224 ? -33.106 -2.091 53.272 1.00 86.38 224 ARG A O 1
ATOM 1797 N N . GLU A 1 225 ? -33.767 -3.582 54.837 1.00 82.62 225 GLU A N 1
ATOM 1798 C CA . GLU A 1 225 ? -34.532 -2.646 55.661 1.00 82.62 225 GLU A CA 1
ATOM 1799 C C . GLU A 1 225 ? -33.617 -1.524 56.168 1.00 82.62 225 GLU A C 1
ATOM 1801 O O . GLU A 1 225 ? -32.474 -1.787 56.542 1.00 82.62 225 GLU A O 1
ATOM 1806 N N . ASP A 1 226 ? -34.104 -0.283 56.094 1.00 77.69 226 ASP A N 1
ATOM 1807 C CA . ASP A 1 226 ? -33.399 0.934 56.517 1.00 77.69 226 ASP A CA 1
ATOM 1808 C C . ASP A 1 226 ? -31.992 1.146 55.930 1.00 77.69 226 ASP A C 1
ATOM 1810 O O . ASP A 1 226 ? -31.212 1.930 56.464 1.00 77.69 226 ASP A O 1
ATOM 1814 N N . CYS A 1 227 ? -31.658 0.518 54.799 1.00 84.56 227 CYS A N 1
ATOM 1815 C CA . CYS A 1 227 ? -30.372 0.698 54.125 1.00 84.56 227 CYS A CA 1
ATOM 1816 C C . CYS A 1 227 ? -30.546 1.105 52.658 1.00 84.56 227 CYS A C 1
ATOM 1818 O O . CYS A 1 227 ? -31.438 0.638 51.946 1.00 84.56 227 CYS A O 1
ATOM 1820 N N . ALA A 1 228 ? -29.646 1.958 52.179 1.00 86.94 228 ALA A N 1
ATOM 1821 C CA . ALA A 1 228 ? -29.365 2.117 50.760 1.00 86.94 228 ALA A CA 1
ATOM 1822 C C . ALA A 1 228 ? -28.279 1.105 50.364 1.00 86.94 228 ALA A C 1
ATOM 1824 O O . ALA A 1 228 ? -27.265 0.988 51.050 1.00 86.94 228 ALA A O 1
ATOM 1825 N N . GLY A 1 229 ? -28.525 0.339 49.299 1.00 91.75 229 GLY A N 1
ATOM 1826 C CA . GLY A 1 229 ? -27.585 -0.649 48.775 1.00 91.75 229 GLY A CA 1
ATOM 1827 C C . GLY A 1 229 ? -26.952 -0.173 47.472 1.00 91.75 229 GLY A C 1
ATOM 1828 O O . GLY A 1 229 ? -27.655 0.346 46.607 1.00 91.75 229 GLY A O 1
ATOM 1829 N N . GLU A 1 230 ? -25.652 -0.392 47.320 1.00 95.06 230 GLU A N 1
ATOM 1830 C CA . GLU A 1 230 ? -24.901 -0.131 46.091 1.00 95.06 230 GLU A CA 1
ATOM 1831 C C . GLU A 1 230 ? -23.950 -1.292 45.779 1.00 95.06 230 GLU A C 1
ATOM 1833 O O . GLU A 1 230 ? -23.494 -1.999 46.680 1.00 95.06 230 GLU A O 1
ATOM 1838 N N . TRP A 1 231 ? -23.662 -1.512 44.496 1.00 96.69 231 TRP A N 1
ATOM 1839 C CA . TRP A 1 231 ? -22.620 -2.454 44.099 1.00 96.69 231 TRP A CA 1
ATOM 1840 C C . TRP A 1 231 ? -21.254 -1.774 44.160 1.00 96.69 231 TRP A C 1
ATOM 1842 O O . TRP A 1 231 ? -21.020 -0.771 43.489 1.00 96.69 231 TRP A O 1
ATOM 1852 N N . GLN A 1 232 ? -20.331 -2.357 44.915 1.00 95.94 232 GLN A N 1
ATOM 1853 C CA . GLN A 1 232 ? -18.933 -1.962 44.949 1.00 95.94 232 GLN A CA 1
ATOM 1854 C C . GLN A 1 232 ? -18.109 -2.832 43.999 1.00 95.94 232 GLN A C 1
ATOM 1856 O O . GLN A 1 232 ? -18.090 -4.055 44.120 1.00 95.94 232 GLN A O 1
ATOM 1861 N N . TYR A 1 233 ? -17.399 -2.177 43.088 1.00 95.56 233 TYR A N 1
ATOM 1862 C CA . TYR A 1 233 ? -16.601 -2.808 42.042 1.00 95.56 233 TYR A CA 1
ATOM 1863 C C . TYR A 1 233 ? -15.192 -3.192 42.510 1.00 95.56 233 TYR A C 1
ATOM 1865 O O . TYR A 1 233 ? -14.484 -2.372 43.102 1.00 95.56 233 TYR A O 1
ATOM 1873 N N . VAL A 1 234 ? -14.748 -4.406 42.175 1.00 96.06 234 VAL A N 1
ATOM 1874 C CA . VAL A 1 234 ? -13.374 -4.882 42.384 1.00 96.06 234 VAL A CA 1
ATOM 1875 C C . VAL A 1 234 ? -12.886 -5.645 41.151 1.00 96.06 234 VAL A C 1
ATOM 1877 O O . VAL A 1 234 ? -13.360 -6.742 40.867 1.00 96.06 234 VAL A O 1
ATOM 1880 N N . GLN A 1 235 ? -11.886 -5.111 40.443 1.00 94.88 235 GLN A N 1
ATOM 1881 C CA . GLN A 1 235 ? -11.246 -5.816 39.325 1.00 94.88 235 GLN A CA 1
ATOM 1882 C C . GLN A 1 235 ? -10.584 -7.117 39.803 1.00 94.88 235 GLN A C 1
ATOM 1884 O O . GLN A 1 235 ? -9.765 -7.090 40.725 1.00 94.88 235 GLN A O 1
ATOM 1889 N N . THR A 1 236 ? -10.863 -8.238 39.137 1.00 94.06 236 THR A N 1
ATOM 1890 C CA . THR A 1 236 ? -10.267 -9.548 39.465 1.00 94.06 236 THR A CA 1
ATOM 1891 C C . THR A 1 236 ? -9.402 -10.136 38.351 1.00 94.06 236 THR A C 1
ATOM 1893 O O . THR A 1 236 ? -8.571 -11.004 38.619 1.00 94.06 236 THR A O 1
ATOM 1896 N N . GLY A 1 237 ? -9.533 -9.650 37.115 1.00 89.88 237 GLY A N 1
ATOM 1897 C CA . GLY A 1 237 ? -8.736 -10.076 35.960 1.00 89.88 237 GLY A CA 1
ATOM 1898 C C . GLY A 1 237 ? -8.811 -9.068 34.813 1.00 89.88 237 GLY A C 1
ATOM 1899 O O . GLY A 1 237 ? -9.436 -8.033 34.965 1.00 89.88 237 GLY A O 1
ATOM 1900 N N . GLU A 1 238 ? -8.198 -9.344 33.657 1.00 87.94 238 GLU A N 1
ATOM 1901 C CA . GLU A 1 238 ? -8.245 -8.424 32.495 1.00 87.94 238 GLU A CA 1
ATOM 1902 C C . GLU A 1 238 ? -9.682 -8.198 31.989 1.00 87.94 238 GLU A C 1
ATOM 1904 O O . GLU A 1 238 ? -10.038 -7.087 31.615 1.00 87.94 238 GLU A O 1
ATOM 1909 N N . CYS A 1 239 ? -10.521 -9.239 32.021 1.00 91.25 239 CYS A N 1
ATOM 1910 C CA . CYS A 1 239 ? -11.920 -9.184 31.589 1.00 91.25 239 CYS A CA 1
ATOM 1911 C C . CYS A 1 239 ? -12.876 -9.721 32.665 1.00 91.25 239 CYS A C 1
ATOM 1913 O O . CYS A 1 239 ? -13.833 -10.435 32.357 1.00 91.25 239 CYS A O 1
ATOM 1915 N N . SER A 1 240 ? -12.581 -9.458 33.940 1.00 94.56 240 SER A N 1
ATOM 1916 C CA . SER A 1 240 ? -13.468 -9.858 35.029 1.00 94.56 240 SER A CA 1
ATOM 1917 C C . SER A 1 240 ? -13.394 -8.943 36.244 1.00 94.56 240 SER A C 1
ATOM 1919 O O . SER A 1 240 ? -12.317 -8.463 36.614 1.00 94.56 240 SER A O 1
ATOM 1921 N N . ALA A 1 241 ? -14.536 -8.787 36.908 1.00 96.31 241 ALA A N 1
ATOM 1922 C CA . ALA A 1 241 ? -14.652 -8.102 38.186 1.00 96.31 241 ALA A CA 1
ATOM 1923 C C . ALA A 1 241 ? -15.688 -8.762 39.100 1.00 96.31 241 ALA A C 1
ATOM 1925 O O . ALA A 1 241 ? -16.622 -9.437 38.652 1.00 96.31 241 ALA A O 1
ATOM 1926 N N . ASP A 1 242 ? -15.511 -8.515 40.390 1.00 97.69 242 ASP A N 1
ATOM 1927 C CA . ASP A 1 242 ? -16.450 -8.866 41.440 1.00 97.69 242 ASP A CA 1
ATOM 1928 C C . ASP A 1 242 ? -17.197 -7.605 41.903 1.00 97.69 242 ASP A C 1
ATOM 1930 O O . ASP A 1 242 ? -16.616 -6.527 42.034 1.00 97.69 242 ASP A O 1
ATOM 1934 N N . MET A 1 243 ? -18.498 -7.753 42.141 1.00 97.44 243 MET A N 1
ATOM 1935 C CA . MET A 1 243 ? -19.427 -6.709 42.562 1.00 97.44 243 MET A CA 1
ATOM 1936 C C . MET A 1 243 ? -19.972 -7.070 43.942 1.00 97.44 243 MET A C 1
ATOM 1938 O O . MET A 1 243 ? -20.728 -8.031 44.080 1.00 97.44 243 MET A O 1
ATOM 1942 N N . PHE A 1 244 ? -19.606 -6.315 44.973 1.00 97.69 244 PHE A N 1
ATOM 1943 C CA . PHE A 1 244 ? -20.014 -6.577 46.355 1.00 97.69 244 PHE A CA 1
ATOM 1944 C C . PHE A 1 244 ? -21.155 -5.654 46.763 1.00 97.69 244 PHE A C 1
ATOM 1946 O O . PHE A 1 244 ? -21.057 -4.442 46.595 1.00 97.69 244 PHE A O 1
ATOM 1953 N N . ALA A 1 245 ? -22.241 -6.201 47.302 1.00 97.12 245 ALA A N 1
ATOM 1954 C CA . ALA A 1 245 ? -23.325 -5.382 47.826 1.00 97.12 245 ALA A CA 1
ATOM 1955 C C . ALA A 1 245 ? -22.873 -4.693 49.120 1.00 97.12 245 ALA A C 1
ATOM 1957 O O . ALA A 1 245 ? -22.668 -5.350 50.144 1.00 97.12 245 ALA A O 1
ATOM 1958 N N . VAL A 1 246 ? -22.751 -3.369 49.079 1.00 95.44 246 VAL A N 1
ATOM 1959 C CA . VAL A 1 246 ? -22.455 -2.527 50.237 1.00 95.44 246 VAL A CA 1
ATOM 1960 C C . VAL A 1 246 ? -23.736 -1.834 50.672 1.00 95.44 246 VAL A C 1
ATOM 1962 O O . VAL A 1 246 ? -24.467 -1.281 49.854 1.00 95.44 246 VAL A O 1
ATOM 1965 N N . TYR A 1 247 ? -24.015 -1.885 51.974 1.00 93.06 247 TYR A N 1
ATOM 1966 C CA . TYR A 1 247 ? -25.225 -1.319 52.561 1.00 93.06 247 TYR A CA 1
ATOM 1967 C C . TYR A 1 247 ? -24.872 -0.200 53.526 1.00 93.06 247 TYR A C 1
ATOM 1969 O O . TYR A 1 247 ? -24.211 -0.430 54.540 1.00 93.06 247 TYR A O 1
ATOM 1977 N N . THR A 1 248 ? -25.371 0.992 53.226 1.00 87.19 248 THR A N 1
ATOM 1978 C CA . THR A 1 248 ? -25.246 2.167 54.084 1.00 87.19 248 THR A CA 1
ATOM 1979 C C . THR A 1 248 ? -26.599 2.427 54.745 1.00 87.19 248 THR A C 1
ATOM 1981 O O . THR A 1 248 ? -27.595 2.540 54.024 1.00 87.19 248 THR A O 1
ATOM 1984 N N . PRO A 1 249 ? -26.681 2.509 56.088 1.00 83.19 249 PRO A N 1
ATOM 1985 C CA . PRO A 1 249 ? -27.916 2.878 56.771 1.00 83.19 249 PRO A CA 1
ATOM 1986 C C . PRO A 1 249 ? -28.472 4.193 56.223 1.00 83.19 249 PRO A C 1
ATOM 1988 O O . PRO A 1 249 ? -27.728 5.158 56.045 1.00 83.19 249 PRO A O 1
ATOM 1991 N N . ARG A 1 250 ? -29.774 4.234 55.948 1.00 77.62 250 ARG A N 1
ATOM 1992 C CA . ARG A 1 250 ? -30.469 5.473 55.605 1.00 77.62 250 ARG A CA 1
ATOM 1993 C C . ARG A 1 250 ? -30.524 6.351 56.841 1.00 77.62 250 ARG A C 1
ATOM 1995 O O . ARG A 1 250 ? -30.743 5.867 57.947 1.00 77.62 250 ARG A O 1
ATOM 2002 N N . GLU A 1 251 ? -30.332 7.643 56.641 1.00 79.06 251 GLU A N 1
ATOM 2003 C CA . GLU A 1 251 ? -30.474 8.637 57.693 1.00 79.06 251 GLU A CA 1
ATOM 2004 C C . GLU A 1 251 ? -31.741 9.450 57.440 1.00 79.06 251 GLU A C 1
ATOM 2006 O O . GLU A 1 251 ? -31.949 9.979 56.352 1.00 79.06 251 GLU A O 1
ATOM 2011 N N . TYR A 1 252 ? -32.574 9.571 58.466 1.00 77.25 252 TYR A N 1
ATOM 2012 C CA . TYR A 1 252 ? -33.779 10.384 58.464 1.00 77.25 252 TYR A CA 1
ATOM 2013 C C . TYR A 1 252 ? -33.529 11.640 59.291 1.00 77.25 252 TYR A C 1
ATOM 2015 O O . TYR A 1 252 ? -33.103 11.570 60.452 1.00 77.25 252 TYR A O 1
ATOM 2023 N N . ARG A 1 253 ? -33.832 12.806 58.721 1.00 83.56 253 ARG A N 1
ATOM 2024 C CA . ARG A 1 253 ? -33.801 14.075 59.450 1.00 83.56 253 ARG A CA 1
ATOM 2025 C C . ARG A 1 253 ? -35.176 14.364 60.036 1.00 83.56 253 ARG A C 1
ATOM 2027 O O . ARG A 1 253 ? -36.118 14.679 59.316 1.00 83.56 253 ARG A O 1
ATOM 2034 N N . LEU A 1 254 ? -35.278 14.327 61.359 1.00 86.38 254 LEU A N 1
ATOM 2035 C CA . LEU A 1 254 ? -36.481 14.709 62.091 1.00 86.38 254 LEU A CA 1
ATOM 2036 C C . LEU A 1 254 ? -36.417 16.199 62.439 1.00 86.38 254 LEU A C 1
ATOM 2038 O O . LEU A 1 254 ? -35.539 16.621 63.196 1.00 86.38 254 LEU A O 1
ATOM 2042 N N . SER A 1 255 ? -37.353 16.999 61.928 1.00 87.69 255 SER A N 1
ATOM 2043 C CA . SER A 1 255 ? -37.484 18.422 62.274 1.00 87.69 255 SER A CA 1
ATOM 2044 C C . SER A 1 255 ? -38.682 18.646 63.189 1.00 87.69 255 SER A C 1
ATOM 2046 O O . SER A 1 255 ? -39.826 18.454 62.788 1.00 87.69 255 SER A O 1
ATOM 2048 N N . PHE A 1 256 ? -38.423 19.084 64.420 1.00 89.06 256 PHE A N 1
ATOM 2049 C CA . PHE A 1 256 ? -39.447 19.256 65.449 1.00 89.06 256 PHE A CA 1
ATOM 2050 C C . PHE A 1 256 ? -39.966 20.693 65.472 1.00 89.06 256 PHE A C 1
ATOM 2052 O O . PHE A 1 256 ? -39.161 21.620 65.565 1.00 89.06 256 PHE A O 1
ATOM 2059 N N . TYR A 1 257 ? -41.284 20.890 65.472 1.00 90.75 257 TYR A N 1
ATOM 2060 C CA . TYR A 1 257 ? -41.945 22.197 65.467 1.00 90.75 257 TYR A CA 1
ATOM 2061 C C . TYR A 1 257 ? -42.919 22.367 66.632 1.00 90.75 257 TYR A C 1
ATOM 2063 O O . TYR A 1 257 ? -43.692 21.472 66.970 1.00 90.75 257 TYR A O 1
ATOM 2071 N N . VAL A 1 258 ? -42.923 23.551 67.239 1.00 90.38 258 VAL A N 1
ATOM 2072 C CA . VAL A 1 258 ? -43.829 23.918 68.335 1.00 90.38 258 VAL A CA 1
ATOM 2073 C C . VAL A 1 258 ? -44.479 25.244 67.982 1.00 90.38 258 VAL A C 1
ATOM 2075 O O . VAL A 1 258 ? -43.781 26.215 67.717 1.00 90.38 258 VAL A O 1
ATOM 2078 N N . ASP A 1 259 ? -45.814 25.272 67.949 1.00 88.38 259 ASP A N 1
ATOM 2079 C CA . ASP A 1 259 ? -46.598 26.453 67.555 1.00 88.38 259 ASP A CA 1
ATOM 2080 C C . ASP A 1 259 ? -46.146 27.066 66.198 1.00 88.38 259 ASP A C 1
ATOM 2082 O O . ASP A 1 259 ? -46.237 28.271 65.983 1.00 88.38 259 ASP A O 1
ATOM 2086 N N . GLY A 1 260 ? -45.665 26.226 65.270 1.00 84.62 260 GLY A N 1
ATOM 2087 C CA . GLY A 1 260 ? -45.212 26.627 63.930 1.00 84.62 260 GLY A CA 1
ATOM 2088 C C . GLY A 1 260 ? -43.740 27.048 63.824 1.00 84.62 260 GLY A C 1
ATOM 2089 O O . GLY A 1 260 ? -43.264 27.289 62.718 1.00 84.62 260 GLY A O 1
ATOM 2090 N N . GLU A 1 261 ? -42.992 27.092 64.930 1.00 87.44 261 GLU A N 1
ATOM 2091 C CA . GLU A 1 261 ? -41.562 27.428 64.939 1.00 87.44 261 GLU A CA 1
ATOM 2092 C C . GLU A 1 261 ? -40.687 26.189 65.152 1.00 87.44 261 GLU A C 1
ATOM 2094 O O . GLU A 1 261 ? -41.030 25.296 65.932 1.00 87.44 261 GLU A O 1
ATOM 2099 N N . LYS A 1 262 ? -39.534 26.128 64.469 1.00 90.19 262 LYS A N 1
ATOM 2100 C CA . LYS A 1 262 ? -38.589 25.012 64.604 1.00 90.19 262 LYS A CA 1
ATOM 2101 C C . LYS A 1 262 ? -38.008 24.993 66.018 1.00 90.19 262 LYS A C 1
ATOM 2103 O O . LYS A 1 262 ? -37.331 25.927 66.440 1.00 90.19 262 LYS A O 1
ATOM 2108 N N . TYR A 1 263 ? -38.259 23.905 66.729 1.00 90.50 263 TYR A N 1
ATOM 2109 C CA . TYR A 1 263 ? -37.845 23.674 68.106 1.00 90.50 263 TYR A CA 1
ATOM 2110 C C . TYR A 1 263 ? -36.510 22.929 68.201 1.00 90.50 263 TYR A C 1
ATOM 2112 O O . TYR A 1 263 ? -35.659 23.289 69.012 1.00 90.50 263 TYR A O 1
ATOM 2120 N N . ALA A 1 264 ? -36.327 21.885 67.389 1.00 88.88 264 ALA A N 1
ATOM 2121 C CA . ALA A 1 264 ? -35.143 21.031 67.413 1.00 88.88 264 ALA A CA 1
ATOM 2122 C C . ALA A 1 264 ? -34.990 20.248 66.102 1.00 88.88 264 ALA A C 1
ATOM 2124 O O . ALA A 1 264 ? -35.894 20.225 65.266 1.00 88.88 264 ALA A O 1
ATOM 2125 N N . GLU A 1 265 ? -33.848 19.585 65.944 1.00 87.88 265 GLU A N 1
ATOM 2126 C CA . GLU A 1 265 ? -33.584 18.650 64.854 1.00 87.88 265 GLU A CA 1
ATOM 2127 C C . GLU A 1 265 ? -32.823 17.431 65.387 1.00 87.88 265 GLU A C 1
ATOM 2129 O O . GLU A 1 265 ? -32.005 17.572 66.300 1.00 87.88 265 GLU A O 1
ATOM 2134 N N . ALA A 1 266 ? -33.095 16.255 64.826 1.00 85.19 266 ALA A N 1
ATOM 2135 C CA . ALA A 1 266 ? -32.345 15.028 65.073 1.00 85.19 266 ALA A CA 1
ATOM 2136 C C . ALA A 1 266 ? -32.088 14.290 63.753 1.00 85.19 266 ALA A C 1
ATOM 2138 O O . ALA A 1 266 ? -32.909 14.354 62.841 1.00 85.19 266 ALA A O 1
ATOM 2139 N N . ILE A 1 267 ? -30.962 13.585 63.672 1.00 81.56 267 ILE A N 1
ATOM 2140 C CA . ILE A 1 267 ? -30.685 12.618 62.608 1.00 81.56 267 ILE A CA 1
ATOM 2141 C C . ILE A 1 267 ? -30.755 11.239 63.251 1.00 81.56 267 ILE A C 1
ATOM 2143 O O . ILE A 1 267 ? -30.122 11.009 64.284 1.00 81.56 267 ILE A O 1
ATOM 2147 N N . VAL A 1 268 ? -31.558 10.355 62.674 1.00 76.56 268 VAL A N 1
ATOM 2148 C CA . VAL A 1 268 ? -31.764 8.990 63.161 1.00 76.56 268 VAL A CA 1
ATOM 2149 C C . VAL A 1 268 ? -31.633 8.020 61.998 1.00 76.56 268 VAL A C 1
ATOM 2151 O O . VAL A 1 268 ? -32.018 8.348 60.884 1.00 76.56 268 VAL A O 1
ATOM 2154 N N . THR A 1 269 ? -31.123 6.816 62.235 1.00 72.00 269 THR A N 1
ATOM 2155 C CA . THR A 1 269 ? -31.082 5.764 61.201 1.00 72.00 269 THR A CA 1
ATOM 2156 C C . THR A 1 269 ? -32.386 4.966 61.117 1.00 72.00 269 THR A C 1
ATOM 2158 O O . THR A 1 269 ? -32.541 4.098 60.271 1.00 72.00 269 THR A O 1
ATOM 2161 N N . SER A 1 270 ? -33.337 5.264 62.006 1.00 69.50 270 SER A N 1
ATOM 2162 C CA . SER A 1 270 ? -34.713 4.774 61.986 1.00 69.50 270 SER A CA 1
ATOM 2163 C C . SER A 1 270 ? -35.614 5.830 62.622 1.00 69.50 270 SER A C 1
ATOM 2165 O O . SER A 1 270 ? -35.306 6.331 63.707 1.00 69.50 270 SER A O 1
ATOM 2167 N N . ALA A 1 271 ? -36.736 6.168 61.981 1.00 61.03 271 ALA A N 1
ATOM 2168 C CA . ALA A 1 271 ? -37.693 7.155 62.496 1.00 61.03 271 ALA A CA 1
ATOM 2169 C C . ALA A 1 271 ? -38.279 6.779 63.878 1.00 61.03 271 ALA A C 1
ATOM 2171 O O . ALA A 1 271 ? -38.805 7.636 64.593 1.00 61.03 271 ALA A O 1
ATOM 2172 N N . GLU A 1 272 ? -38.156 5.511 64.281 1.00 62.44 272 GLU A N 1
ATOM 2173 C CA . GLU A 1 272 ? -38.616 4.997 65.570 1.00 62.44 272 GLU A CA 1
ATOM 2174 C C . GLU A 1 272 ? -37.583 5.121 66.702 1.00 62.44 272 GLU A C 1
ATOM 2176 O O . GLU A 1 272 ? -37.905 4.806 67.855 1.00 62.44 272 GLU A O 1
ATOM 2181 N N . ASP A 1 273 ? -36.359 5.590 66.426 1.00 68.25 273 ASP A N 1
ATOM 2182 C CA . ASP A 1 273 ? -35.319 5.722 67.448 1.00 68.25 273 ASP A CA 1
ATOM 2183 C C . ASP A 1 273 ? -35.638 6.856 68.437 1.00 68.25 273 ASP A C 1
ATOM 2185 O O . ASP A 1 273 ? -35.268 8.021 68.279 1.00 68.25 273 ASP A O 1
ATOM 2189 N N . LYS A 1 274 ? -36.335 6.489 69.517 1.00 61.03 274 LYS A N 1
ATOM 2190 C CA . LYS A 1 274 ? -36.766 7.394 70.592 1.00 61.03 274 LYS A CA 1
ATOM 2191 C C . LYS A 1 274 ? -35.619 7.913 71.457 1.00 61.03 274 LYS A C 1
ATOM 2193 O O . LYS A 1 274 ? -35.862 8.813 72.264 1.00 61.03 274 LYS A O 1
ATOM 2198 N N . ALA A 1 275 ? -34.402 7.374 71.344 1.00 60.97 275 ALA A N 1
ATOM 2199 C CA . ALA A 1 275 ? -33.287 7.772 72.204 1.00 60.97 275 ALA A CA 1
ATOM 2200 C C . ALA A 1 275 ? -32.779 9.189 71.892 1.00 60.97 275 ALA A C 1
ATOM 2202 O O . ALA A 1 275 ? -32.287 9.875 72.790 1.00 60.97 275 ALA A O 1
ATOM 2203 N N . VAL A 1 276 ? -32.947 9.642 70.647 1.00 68.00 276 VAL A N 1
ATOM 2204 C CA . VAL A 1 276 ? -32.434 10.930 70.147 1.00 68.00 276 VAL A CA 1
ATOM 2205 C C . VAL A 1 276 ? -33.540 12.002 70.072 1.00 68.00 276 VAL A C 1
ATOM 2207 O O . VAL A 1 276 ? -33.284 13.162 69.754 1.00 68.00 276 VAL A O 1
ATOM 2210 N N . ILE A 1 277 ? -34.783 11.650 70.427 1.00 79.56 277 ILE A N 1
ATOM 2211 C CA . ILE A 1 277 ? -35.959 12.518 70.277 1.00 79.56 277 ILE A CA 1
ATOM 2212 C C . ILE A 1 277 ? -36.098 13.473 71.478 1.00 79.56 277 ILE A C 1
ATOM 2214 O O . ILE A 1 277 ? -36.169 13.026 72.630 1.00 79.56 277 ILE A O 1
ATOM 2218 N N . PRO A 1 278 ? -36.184 14.799 71.257 1.00 84.25 278 PRO A N 1
ATOM 2219 C CA . PRO A 1 278 ? -36.356 15.764 72.334 1.00 84.25 278 PRO A CA 1
ATOM 2220 C C . PRO A 1 278 ? -37.711 15.590 73.027 1.00 84.25 278 PRO A C 1
ATOM 2222 O O . PRO A 1 278 ? -38.713 15.204 72.428 1.00 84.25 278 PRO A O 1
ATOM 2225 N N . ARG A 1 279 ? -37.783 15.929 74.317 1.00 85.25 279 ARG A N 1
ATOM 2226 C CA . ARG A 1 279 ? -39.063 15.919 75.044 1.00 85.25 279 ARG A CA 1
ATOM 2227 C C . ARG A 1 279 ? -39.984 17.023 74.523 1.00 85.25 279 ARG A C 1
ATOM 2229 O O . ARG A 1 279 ? -39.527 18.144 74.318 1.00 85.25 279 ARG A O 1
ATOM 2236 N N . VAL A 1 280 ? -41.283 16.732 74.417 1.00 88.44 280 VAL A N 1
ATOM 2237 C CA . VAL A 1 280 ? -42.301 17.747 74.095 1.00 88.44 280 VAL A CA 1
ATOM 2238 C C . VAL A 1 280 ? -42.250 18.869 75.145 1.00 88.44 280 VAL A C 1
ATOM 2240 O O . VAL A 1 280 ? -42.301 18.573 76.351 1.00 88.44 280 VAL A O 1
ATOM 2243 N N . PRO A 1 281 ? -42.150 20.150 74.743 1.00 89.25 281 PRO A N 1
ATOM 2244 C CA . PRO A 1 281 ? -42.165 21.261 75.687 1.00 89.25 281 PRO A CA 1
ATOM 2245 C C . PRO A 1 281 ? -43.421 21.269 76.557 1.00 89.25 281 PRO A C 1
ATOM 2247 O O . PRO A 1 281 ? -44.512 20.882 76.150 1.00 89.25 281 PRO A O 1
ATOM 2250 N N . ARG A 1 282 ? -43.288 21.702 77.812 1.00 86.06 282 ARG A N 1
ATOM 2251 C CA . ARG A 1 282 ? -44.428 21.728 78.738 1.00 86.06 282 ARG A CA 1
ATOM 2252 C C . ARG A 1 282 ? -45.298 22.955 78.482 1.00 86.06 282 ARG A C 1
ATOM 2254 O O . ARG A 1 282 ? -44.807 24.076 78.552 1.00 86.06 282 ARG A O 1
ATOM 2261 N N . ARG A 1 283 ? -46.611 22.748 78.347 1.00 86.44 283 ARG A N 1
ATOM 2262 C CA . ARG A 1 283 ? -47.620 23.816 78.262 1.00 86.44 283 ARG A CA 1
ATOM 2263 C C . ARG A 1 283 ? -48.600 23.720 79.434 1.00 86.44 283 ARG A C 1
ATOM 2265 O O . ARG A 1 283 ? -49.170 22.666 79.710 1.00 86.44 283 ARG A O 1
ATOM 2272 N N . LYS A 1 284 ? -48.767 24.814 80.184 1.00 86.88 284 LYS A N 1
ATOM 2273 C CA . LYS A 1 284 ? -49.584 24.834 81.411 1.00 86.88 284 LYS A CA 1
ATOM 2274 C C . LYS A 1 284 ? -51.056 24.564 81.086 1.00 86.88 284 LYS A C 1
ATOM 2276 O O . LYS A 1 284 ? -51.642 25.301 80.308 1.00 86.88 284 LYS A O 1
ATOM 2281 N N . GLY A 1 285 ? -51.645 23.554 81.727 1.00 85.75 285 GLY A N 1
ATOM 2282 C CA . GLY A 1 285 ? -53.040 23.155 81.496 1.00 85.75 285 GLY A CA 1
ATOM 2283 C C . GLY A 1 285 ? -53.250 22.237 80.287 1.00 85.75 285 GLY A C 1
ATOM 2284 O O . GLY A 1 285 ? -54.389 21.907 79.990 1.00 85.75 285 GLY A O 1
ATOM 2285 N N . PHE A 1 286 ? -52.179 21.799 79.618 1.00 88.56 286 PHE A N 1
ATOM 2286 C CA . PHE A 1 286 ? -52.252 20.913 78.456 1.00 88.56 286 PHE A CA 1
ATOM 2287 C C . PHE A 1 286 ? -51.339 19.688 78.636 1.00 88.56 286 PHE A C 1
ATOM 2289 O O . PHE A 1 286 ? -50.359 19.721 79.387 1.00 88.56 286 PHE A O 1
ATOM 2296 N N . SER A 1 287 ? -51.676 18.589 77.966 1.00 87.44 287 SER A N 1
ATOM 2297 C CA . SER A 1 287 ? -50.799 17.449 77.695 1.00 87.44 287 SER A CA 1
ATOM 2298 C C . SER A 1 287 ? -50.308 17.555 76.253 1.00 87.44 287 SER A C 1
ATOM 2300 O O . SER A 1 287 ? -51.128 17.756 75.364 1.00 87.44 287 SER A O 1
ATOM 2302 N N . GLY A 1 288 ? -48.995 17.483 76.035 1.00 88.81 288 GLY A N 1
ATOM 2303 C CA . GLY A 1 288 ? -48.388 17.579 74.705 1.00 88.81 288 GLY A CA 1
ATOM 2304 C C . GLY A 1 288 ? -47.902 16.223 74.197 1.00 88.81 288 GLY A C 1
ATOM 2305 O O . GLY A 1 288 ? -47.392 15.432 74.991 1.00 88.81 288 GLY A O 1
ATOM 2306 N N . GLU A 1 289 ? -48.023 15.992 72.894 1.00 90.25 289 GLU A N 1
ATOM 2307 C CA . GLU A 1 289 ? -47.521 14.816 72.177 1.00 90.25 289 GLU A CA 1
ATOM 2308 C C . GLU A 1 289 ? -46.874 15.244 70.851 1.00 90.25 289 GLU A C 1
ATOM 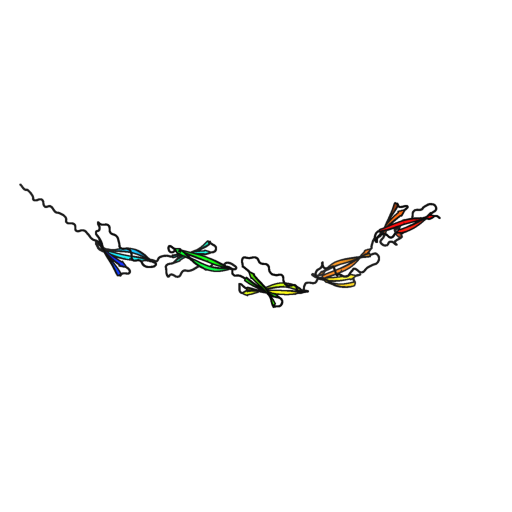2310 O O . GLU A 1 289 ? -47.297 16.230 70.247 1.00 90.25 289 GLU A O 1
ATOM 2315 N N . TRP A 1 290 ? -45.826 14.536 70.424 1.00 90.44 290 TRP A N 1
ATOM 2316 C CA . TRP A 1 290 ? -45.255 14.703 69.089 1.00 90.44 290 TRP A CA 1
ATOM 2317 C C . TRP A 1 290 ? -46.105 13.936 68.082 1.00 90.44 290 TRP A C 1
ATOM 2319 O O . TRP A 1 290 ? -46.318 12.737 68.245 1.00 90.44 290 TRP A O 1
ATOM 2329 N N . VAL A 1 291 ? -46.563 14.620 67.042 1.00 88.12 291 VAL A N 1
ATOM 2330 C CA . VAL A 1 291 ? -47.263 14.020 65.909 1.00 88.12 291 VAL A CA 1
ATOM 2331 C C . VAL A 1 291 ? -46.336 14.074 64.707 1.00 88.12 291 VAL A C 1
ATOM 2333 O O . VAL A 1 291 ? -45.815 15.137 64.380 1.00 88.12 291 VAL A O 1
ATOM 2336 N N . TYR A 1 292 ? -46.109 12.920 64.091 1.00 85.31 292 TYR A N 1
ATOM 2337 C CA . TYR A 1 292 ? -45.269 12.779 62.909 1.00 85.31 292 TYR A CA 1
ATOM 2338 C C . TYR A 1 292 ? -46.140 13.019 61.683 1.00 85.31 292 TYR A C 1
ATOM 2340 O O . TYR A 1 292 ? -47.171 12.366 61.510 1.00 85.31 292 TYR A O 1
ATOM 2348 N N . GLU A 1 293 ? -45.748 13.988 60.875 1.00 81.38 293 GLU A N 1
ATOM 2349 C CA . GLU A 1 293 ? -46.347 14.268 59.584 1.00 81.38 293 GLU A CA 1
ATOM 2350 C C . GLU A 1 293 ? -45.462 13.620 58.525 1.00 81.38 293 GLU A C 1
ATOM 2352 O O . GLU A 1 293 ? -44.244 13.804 58.524 1.00 81.38 293 GLU A O 1
ATOM 2357 N N . ASP A 1 294 ? -46.089 12.816 57.668 1.00 63.47 294 ASP A N 1
ATOM 2358 C CA . ASP A 1 294 ? -45.406 12.148 56.569 1.00 63.47 294 ASP A CA 1
ATOM 2359 C C . ASP A 1 294 ? -44.925 13.234 55.599 1.00 63.47 294 ASP A C 1
ATOM 2361 O O . ASP A 1 294 ? -45.722 13.897 54.927 1.00 63.47 294 ASP A O 1
ATOM 2365 N N . SER A 1 295 ? -43.623 13.475 55.598 1.00 62.88 295 SER A N 1
ATOM 2366 C CA . SER A 1 295 ? -42.938 14.219 54.553 1.00 62.88 295 SER A CA 1
ATOM 2367 C C . SER A 1 295 ? -41.865 13.308 53.976 1.00 62.88 295 SER A C 1
ATOM 2369 O O . SER A 1 295 ? -41.436 12.378 54.652 1.00 62.88 295 SER A O 1
ATOM 2371 N N . ASP A 1 296 ? -41.541 13.552 52.709 1.00 57.66 296 ASP A N 1
ATOM 2372 C CA . ASP A 1 296 ? -40.708 12.764 51.797 1.00 57.66 296 ASP A CA 1
ATOM 2373 C C . ASP A 1 296 ? -39.645 11.894 52.496 1.00 57.66 296 ASP A C 1
ATOM 2375 O O . ASP A 1 296 ? -39.017 12.372 53.436 1.00 57.66 296 ASP A O 1
ATOM 2379 N N . ASP A 1 297 ? -39.392 10.681 51.978 1.00 60.31 297 ASP A N 1
ATOM 2380 C CA . ASP A 1 297 ? -38.639 9.540 52.562 1.00 60.31 297 ASP A CA 1
ATOM 2381 C C . ASP A 1 297 ? -37.332 9.823 53.362 1.00 60.31 297 ASP A C 1
ATOM 2383 O O . ASP A 1 297 ? -36.815 8.920 54.015 1.00 60.31 297 ASP A O 1
ATOM 2387 N N . GLU A 1 298 ? -36.783 11.040 53.362 1.00 68.06 298 GLU A N 1
ATOM 2388 C CA . GLU A 1 298 ? -35.547 11.451 54.050 1.00 68.06 298 GLU A CA 1
ATOM 2389 C C . GLU A 1 298 ? -35.726 12.582 55.090 1.00 68.06 298 GLU A C 1
ATOM 2391 O O . GLU A 1 298 ? -34.864 12.778 55.955 1.00 68.06 298 GLU A O 1
ATOM 2396 N N . ASN A 1 299 ? -36.831 13.335 55.060 1.00 77.00 299 ASN A N 1
ATOM 2397 C CA . ASN A 1 299 ? -37.115 14.410 56.015 1.00 77.00 299 ASN A CA 1
ATOM 2398 C C . ASN A 1 299 ? -38.492 14.196 56.625 1.00 77.00 299 ASN A C 1
ATOM 2400 O O . ASN A 1 299 ? -39.477 14.238 55.905 1.00 77.00 299 ASN A O 1
ATOM 2404 N N . VAL A 1 300 ? -38.581 14.076 57.948 1.00 81.25 300 VAL A N 1
ATOM 2405 C CA . VAL A 1 300 ? -39.858 13.906 58.656 1.00 81.25 300 VAL A CA 1
ATOM 2406 C C . VAL A 1 300 ? -40.145 15.148 59.490 1.00 81.25 300 VAL A C 1
ATOM 2408 O O . VAL A 1 300 ? -39.335 15.559 60.333 1.00 81.25 300 VAL A O 1
ATOM 2411 N N . ILE A 1 301 ? -41.308 15.755 59.270 1.00 83.19 301 ILE A N 1
ATOM 2412 C CA . ILE A 1 301 ? -41.795 16.875 60.075 1.00 83.19 301 ILE A CA 1
ATOM 2413 C C . ILE A 1 301 ? -42.506 16.319 61.305 1.00 83.19 301 ILE A C 1
ATOM 2415 O O . ILE A 1 301 ? -43.351 15.433 61.221 1.00 83.19 301 ILE A O 1
ATOM 2419 N N . VAL A 1 302 ? -42.167 16.847 62.479 1.00 87.38 302 VAL A N 1
ATOM 2420 C CA . VAL A 1 302 ? -42.749 16.408 63.747 1.00 87.38 302 VAL A CA 1
ATOM 2421 C C . VAL A 1 302 ? -43.307 17.612 64.498 1.00 87.38 302 VAL A C 1
ATOM 2423 O O . VAL A 1 302 ? -42.559 18.486 64.931 1.00 87.38 302 VAL A O 1
ATOM 2426 N N . THR A 1 303 ? -44.619 17.665 64.703 1.00 89.44 303 THR A N 1
ATOM 2427 C CA . THR A 1 303 ? -45.309 18.821 65.295 1.00 89.44 303 THR A CA 1
ATOM 2428 C C . THR A 1 303 ? -45.793 18.513 66.711 1.00 89.44 303 THR A C 1
ATOM 2430 O O . THR A 1 303 ? -46.356 17.452 66.980 1.00 89.44 303 THR A O 1
ATOM 2433 N N . ALA A 1 304 ? -45.597 19.437 67.656 1.00 90.50 304 ALA A N 1
ATOM 2434 C CA . ALA A 1 304 ? -46.149 19.308 69.003 1.00 90.50 304 ALA A CA 1
ATOM 2435 C C . ALA A 1 304 ? -47.649 19.633 69.005 1.00 90.50 304 ALA A C 1
ATOM 2437 O O . ALA A 1 304 ? -48.045 20.777 68.768 1.00 90.50 304 ALA A O 1
ATOM 2438 N N . VAL A 1 305 ? -48.479 18.657 69.363 1.00 89.56 305 VAL A N 1
ATOM 2439 C CA . VAL A 1 305 ? -49.927 18.823 69.532 1.00 89.56 305 VAL A CA 1
ATOM 2440 C C . VAL A 1 305 ? -50.272 18.828 71.016 1.00 89.56 305 VAL A C 1
ATOM 2442 O O . VAL A 1 305 ? -49.856 17.954 71.773 1.00 89.56 305 VAL A O 1
ATOM 2445 N N . TYR A 1 306 ? -51.043 19.829 71.447 1.00 89.44 306 TYR A N 1
ATOM 2446 C CA . TYR A 1 306 ? -51.412 20.029 72.849 1.00 89.44 306 TYR A CA 1
ATOM 2447 C C . TYR A 1 306 ? -52.912 19.840 73.068 1.00 89.44 306 TYR A C 1
ATOM 2449 O O . TYR A 1 306 ? -53.725 20.578 72.517 1.00 89.44 306 TYR A O 1
ATOM 2457 N N . THR A 1 307 ? -53.276 18.920 73.958 1.00 88.12 307 THR A N 1
ATOM 2458 C CA . THR A 1 307 ? -54.665 18.662 74.365 1.00 88.12 307 THR A CA 1
ATOM 2459 C C . THR A 1 307 ? -54.908 19.210 75.767 1.00 88.12 307 THR A C 1
ATOM 2461 O O . THR A 1 307 ? -54.083 19.005 76.659 1.00 88.12 307 THR A O 1
ATOM 2464 N N . ALA A 1 308 ? -56.005 19.941 75.979 1.00 85.88 308 ALA A N 1
ATOM 2465 C CA . ALA A 1 308 ? -56.340 20.489 77.295 1.00 85.88 308 ALA A CA 1
ATOM 2466 C C . ALA A 1 308 ? -56.524 19.360 78.326 1.00 85.88 308 ALA A C 1
ATOM 2468 O O . ALA A 1 308 ? -57.075 18.308 78.004 1.00 85.88 308 ALA A O 1
ATOM 2469 N N . LYS A 1 309 ? -56.025 19.581 79.544 1.00 69.50 309 LYS A N 1
ATOM 2470 C CA . LYS A 1 309 ? -56.220 18.679 80.687 1.00 69.50 309 LYS A CA 1
ATOM 2471 C C . LYS A 1 309 ? -57.525 18.958 81.413 1.00 69.50 309 LYS A C 1
ATOM 2473 O O . LYS A 1 309 ? -57.906 20.147 81.490 1.00 69.50 309 LYS A O 1
#

pLDDT: mean 87.69, std 10.5, range [44.47, 98.12]

Sequence (309 aa):
SVCGDTVDVEAVYEPAYYDLVFFVDDVKYAEKRVDPDEDFDLPEVPAKEDYVGEWTYTVIDGNSARIDAVYTPVTYLLRFFADGEMIAERAASPGSDVDVPAVPAKEGYKGEWQYEDLGDHVAAVEAVYEPAYYDLVFFVDDVKYAEKRVDPDEDFDLPEVPAKKGFDGEWAYTVIDGNSARIDAVYNPAKKFKLTFYVDDEKYAECEVADENDLENIPEVPKREDCAGEWQYVQTGECSADMFAVYTPREYRLSFYVDGEKYAEAIVTSAEDKAVIPRVPRRKGFSGEWVYEDSDDENVIVTAVYTAK

Radius of gyration: 58.51 Å; chains: 1; bounding box: 141×68×164 Å

Secondary structure (DSSP, 8-state):
---PPP------PPPP-EEEEEEETTEEEEEEEE-TTS--PPPPPPPBTTEEEEEEEEEEETTEEEEEEEEEE--EEEEEEETTEEEEEEEE-TT----PPPPPP-TTEEEEEEEEEEETTEEEEEEEEEE--EEEEEEETTEEEEEEEE-TTS--PPPPPPPBTTEEEEEEEEEEETTEEEEEEEEEEPP-EEEEEEETTEEEEEEEESSTT--TTSPPPPP-TTEEEEEEEEEEETTEEEEEEEEEE--EEEEEEETTEEEEEEEESSTT-TTSPPPPPP-TTEEEEEEEE--STTEEEEEEEEEE-

Foldseek 3Di:
DDDDDDDDDDDDDDFAWAWEFEDEPNHTDDIDIGGPVDDDDDDDQDDDPQWDWDWDWDDPDPRYIYIYIDTDGHKAKEFEEEPRHTPDIDIDGPPDDDPDDDQDDDPQWDWDWDWDDPDPRYIYTYIDTDGLWAWEFEDEPNHTDDIDIDTPPDDDDDDDQDDDPQWDWDWDWDDPDPRYIYIYIDTDGQQWAKEFEDEPNHTDDIDIHNAPPRCPPDDDQDDDPQWDWDWDWDDDDPRYIYTYIDTDGAWAKEFEDEPRHTDDIDIDSDPPPPPGDDDQDDDPQWDWDWDWDDDPPRYIYIYIDTDGD